Protein AF-A0A914NEE6-F1 (afdb_monomer_lite)

Radius of gyration: 22.14 Å; chains: 1; bounding box: 58×34×60 Å

pLDDT: mean 82.51, std 14.81, range [31.47, 95.81]

InterPro domains:
  IPR001128 Cytochrome P450 [PF00067] (4-168)
  IPR002401 Cytochrome P450, E-class, group I [PR00463] (100-117)
  IPR002401 Cytochrome P450, E-class, group I [PR00463] (120-146)
  IPR036396 Cytochrome P450 superfamily [G3DSA:1.10.630.10] (1-168)
  IPR036396 Cytochrome P450 superfamily [SSF48264] (2-168)
  IPR050182 Cytochrome P450 family 2 [PTHR24300] (3-168)

Sequence (187 aa):
MDEFNEIKSTFDKASRWQFSFCGRLLVAAPILRHLPFFYQSFVEFSELPLPIYKYLNKQIENRIEMRNLKNEKKEPKDLLDCYLDQMESDEANEEFNMDNFRALCYDLLLAGQETTGNTLSFLVLYLLLDQRVQSKLQAELDNLVEGCEELIGLSQRPQANYTNAVINRDPFILSLSFYPYPFAIKL

Foldseek 3Di:
DVLVVLVVVLLVVLVCLCPDPLNVCCVVPVVCCPPPVNVVSVVCNVCSCVSVLVVLVVVLVVVVVVCVVVVCPDDQPDPSSVLVVLCVDPNNDPCSDPVNVSVVVSVCCSVCCPPVVVLVVVLVVVCVVDVVLVVVLVVQLVVVVVVDPDDDDPVCVVVSVSNVCSSPPDPPPVPVVDDDDDDDDDD

Organism: Meloidogyne incognita (NCBI:txid6306)

Structure (mmCIF, N/CA/C/O backbone):
data_AF-A0A914NEE6-F1
#
_entry.id   AF-A0A914NEE6-F1
#
loop_
_atom_site.group_PDB
_atom_site.id
_atom_site.type_symbol
_atom_site.label_atom_id
_atom_site.label_alt_id
_atom_site.label_comp_id
_atom_site.label_asym_id
_atom_site.label_entity_id
_atom_site.label_seq_id
_atom_site.pdbx_PDB_ins_code
_atom_site.Cartn_x
_atom_site.Cartn_y
_atom_site.Cartn_z
_atom_site.occupancy
_atom_site.B_iso_or_equiv
_atom_site.auth_seq_id
_atom_site.auth_comp_id
_atom_site.auth_asym_id
_atom_site.auth_atom_id
_atom_site.pdbx_PDB_model_num
ATOM 1 N N . MET A 1 1 ? -0.341 18.678 -1.408 1.00 63.31 1 MET A N 1
ATOM 2 C CA . MET A 1 1 ? -1.694 18.165 -1.095 1.00 63.31 1 MET A CA 1
ATOM 3 C C . MET A 1 1 ? -2.420 17.749 -2.372 1.00 63.31 1 MET A C 1
ATOM 5 O O . MET A 1 1 ? -3.063 16.710 -2.364 1.00 63.31 1 MET A O 1
ATOM 9 N N . ASP A 1 2 ? -2.227 18.478 -3.475 1.00 84.50 2 ASP A N 1
ATOM 10 C CA . ASP A 1 2 ? -2.865 18.190 -4.771 1.00 84.50 2 ASP A CA 1
ATOM 11 C C . ASP A 1 2 ? -2.442 16.849 -5.399 1.00 84.50 2 ASP A C 1
ATOM 13 O O . ASP A 1 2 ? -3.309 16.053 -5.740 1.00 84.50 2 ASP A O 1
ATOM 17 N N . GLU A 1 3 ? -1.138 16.541 -5.446 1.00 83.12 3 GLU A N 1
ATOM 18 C CA . GLU A 1 3 ? -0.612 15.273 -6.005 1.00 83.12 3 GLU A CA 1
ATOM 19 C C . GLU A 1 3 ? -1.166 14.041 -5.261 1.00 83.12 3 GLU A C 1
ATOM 21 O O . GLU A 1 3 ? -1.596 13.070 -5.874 1.00 83.12 3 GLU A O 1
ATOM 26 N N . PHE A 1 4 ? -1.250 14.097 -3.927 1.00 82.06 4 PHE A N 1
ATOM 27 C CA . PHE A 1 4 ? -1.835 13.013 -3.129 1.00 82.06 4 PHE A CA 1
ATOM 28 C C . PHE A 1 4 ? -3.326 12.808 -3.430 1.00 82.06 4 PHE A C 1
ATOM 30 O O . PHE A 1 4 ? -3.782 11.676 -3.580 1.00 82.06 4 PHE A O 1
ATOM 37 N N . ASN A 1 5 ? -4.090 13.899 -3.531 1.00 85.75 5 ASN A N 1
ATOM 38 C CA . ASN A 1 5 ? -5.520 13.829 -3.829 1.00 85.75 5 ASN A CA 1
ATOM 39 C C . ASN A 1 5 ? -5.783 13.299 -5.246 1.00 85.75 5 ASN A C 1
ATOM 41 O O . ASN A 1 5 ? -6.744 12.558 -5.450 1.00 85.75 5 ASN A O 1
ATOM 45 N N . GLU A 1 6 ? -4.925 13.638 -6.208 1.00 88.31 6 GLU A N 1
ATOM 46 C CA . GLU A 1 6 ? -4.973 13.107 -7.572 1.00 88.31 6 GLU A CA 1
ATOM 47 C C . GLU A 1 6 ? -4.743 11.591 -7.591 1.00 88.31 6 GLU A C 1
ATOM 49 O O . GLU A 1 6 ? -5.548 10.844 -8.155 1.00 88.31 6 GLU A O 1
ATOM 54 N N . ILE A 1 7 ? -3.699 11.119 -6.908 1.00 87.50 7 ILE A N 1
ATOM 55 C CA . ILE A 1 7 ? -3.386 9.690 -6.811 1.00 87.50 7 ILE A CA 1
ATOM 56 C C . ILE A 1 7 ? -4.504 8.933 -6.098 1.00 87.50 7 ILE A C 1
ATOM 58 O O . ILE A 1 7 ? -4.978 7.917 -6.605 1.00 87.50 7 ILE A O 1
ATOM 62 N N . LYS A 1 8 ? -5.007 9.463 -4.980 1.00 85.12 8 LYS A N 1
ATOM 63 C CA . LYS A 1 8 ? -6.143 8.880 -4.259 1.00 85.12 8 LYS A CA 1
ATOM 64 C C . LYS A 1 8 ? -7.390 8.770 -5.142 1.00 85.12 8 LYS A C 1
ATOM 66 O O . LYS A 1 8 ? -7.994 7.707 -5.217 1.00 85.12 8 LYS A O 1
ATOM 71 N N . SER A 1 9 ? -7.749 9.842 -5.847 1.00 87.94 9 SER A N 1
ATOM 72 C CA . SER A 1 9 ? -8.884 9.852 -6.782 1.00 87.94 9 SER A CA 1
ATOM 73 C C . SER A 1 9 ? -8.714 8.822 -7.903 1.00 87.94 9 SER A C 1
ATOM 75 O O . SER A 1 9 ? -9.680 8.194 -8.336 1.00 87.94 9 SER A O 1
ATOM 77 N N . THR A 1 10 ? -7.477 8.613 -8.353 1.00 88.06 10 THR A N 1
ATOM 78 C CA . THR A 1 10 ? -7.144 7.607 -9.365 1.00 88.06 10 THR A CA 1
ATOM 79 C C . THR A 1 10 ? -7.353 6.187 -8.833 1.00 88.06 10 THR A C 1
ATOM 81 O O . THR A 1 10 ? -8.016 5.393 -9.500 1.00 88.06 10 THR A O 1
ATOM 84 N N . PHE A 1 11 ? -6.896 5.887 -7.611 1.00 84.81 11 PHE A N 1
ATOM 85 C CA . PHE A 1 11 ? -7.178 4.610 -6.940 1.00 84.81 11 PHE A CA 1
ATOM 86 C C . PHE A 1 11 ? -8.680 4.376 -6.745 1.00 84.81 11 PHE A C 1
ATOM 88 O O . PHE A 1 11 ? -9.189 3.317 -7.107 1.00 84.81 11 PHE A O 1
ATOM 95 N N . ASP A 1 12 ? -9.417 5.384 -6.272 1.00 84.75 12 ASP A N 1
ATOM 96 C CA . ASP A 1 12 ? -10.866 5.282 -6.066 1.00 84.75 12 ASP A CA 1
ATOM 97 C C . ASP A 1 12 ? -11.605 4.957 -7.376 1.00 84.75 12 ASP A C 1
ATOM 99 O O . ASP A 1 12 ? -12.543 4.154 -7.402 1.00 84.75 12 ASP A O 1
ATOM 103 N N . LYS A 1 13 ? -11.186 5.567 -8.489 1.00 87.44 13 LYS A N 1
ATOM 104 C CA . LYS A 1 13 ? -11.720 5.263 -9.822 1.00 87.44 13 LYS A CA 1
ATOM 105 C C . LYS A 1 13 ? -11.355 3.849 -10.275 1.00 87.44 13 LYS A C 1
ATOM 107 O O . LYS A 1 13 ? -12.219 3.180 -10.839 1.00 87.44 13 LYS A O 1
ATOM 112 N N . ALA A 1 14 ? -10.129 3.390 -10.018 1.00 84.69 14 ALA A N 1
ATOM 113 C CA . ALA A 1 14 ? -9.674 2.048 -10.395 1.00 84.69 14 ALA A CA 1
ATOM 114 C C . ALA A 1 14 ? -10.472 0.972 -9.665 1.00 84.69 14 ALA A C 1
ATOM 116 O O . ALA A 1 14 ? -11.036 0.082 -10.304 1.00 84.69 14 ALA A O 1
ATOM 117 N N . SER A 1 15 ? -10.644 1.149 -8.357 1.00 82.69 15 SER A N 1
ATOM 118 C CA . SER A 1 15 ? -11.481 0.294 -7.523 1.00 82.69 15 SER A CA 1
ATOM 119 C C . SER A 1 15 ? -12.927 0.256 -8.036 1.00 82.69 15 SER A C 1
ATOM 121 O O . SER A 1 15 ? -13.495 -0.805 -8.304 1.00 82.69 15 SER A O 1
ATOM 123 N N . ARG A 1 16 ? -13.531 1.425 -8.299 1.00 85.44 16 ARG A N 1
ATOM 124 C CA . ARG A 1 16 ? -14.898 1.510 -8.849 1.00 85.44 16 ARG A CA 1
ATOM 125 C C . ARG A 1 16 ? -15.034 0.819 -10.198 1.00 85.44 16 ARG A C 1
ATOM 127 O O . ARG A 1 16 ? -16.043 0.152 -10.426 1.00 85.44 16 ARG A O 1
ATOM 134 N N . TRP A 1 17 ? -14.058 0.981 -11.088 1.00 87.06 17 TRP A N 1
ATOM 135 C CA . TRP A 1 17 ? -14.066 0.317 -12.385 1.00 87.06 17 TRP A CA 1
ATOM 136 C C . TRP A 1 17 ? -13.998 -1.203 -12.215 1.00 87.06 17 TRP A C 1
ATOM 138 O O . TRP A 1 17 ? -14.837 -1.902 -12.786 1.00 87.06 17 TRP A O 1
ATOM 148 N N . GLN A 1 18 ? -13.098 -1.703 -11.362 1.00 81.50 18 GLN A N 1
ATOM 149 C CA . GLN A 1 18 ? -12.931 -3.131 -11.073 1.00 81.50 18 GLN A CA 1
ATOM 150 C C . GLN A 1 18 ? -14.228 -3.771 -10.564 1.00 81.50 18 GLN A C 1
ATOM 152 O O . GLN A 1 18 ? -14.604 -4.856 -11.008 1.00 81.50 18 GLN A O 1
ATOM 157 N N . PHE A 1 19 ? -14.959 -3.083 -9.684 1.00 83.88 19 PHE A N 1
ATOM 158 C CA . PHE A 1 19 ? -16.229 -3.580 -9.144 1.00 83.88 19 PHE A CA 1
ATOM 159 C C . PHE A 1 19 ? -17.457 -3.262 -10.016 1.00 83.88 19 PHE A C 1
ATOM 161 O O . PHE A 1 19 ? -18.557 -3.762 -9.750 1.00 83.88 19 PHE A O 1
ATOM 168 N N . SER A 1 20 ? -17.302 -2.472 -11.081 1.00 87.31 20 SER A N 1
ATOM 169 C CA . SER A 1 20 ? -18.395 -2.140 -11.997 1.00 87.31 20 SER A CA 1
ATOM 170 C C . SER A 1 20 ? -18.882 -3.358 -12.795 1.00 87.31 20 SER A C 1
ATOM 172 O O . SER A 1 20 ? -18.240 -4.408 -12.867 1.00 87.31 20 SER A O 1
ATOM 174 N N . PHE A 1 21 ? -20.061 -3.234 -13.408 1.00 88.19 21 PHE A N 1
ATOM 175 C CA . PHE A 1 21 ? -20.575 -4.257 -14.322 1.00 88.19 21 PHE A CA 1
ATOM 176 C C . PHE A 1 21 ? -19.654 -4.445 -15.539 1.00 88.19 21 PHE A C 1
ATOM 178 O O . PHE A 1 21 ? -19.276 -5.572 -15.854 1.00 88.19 21 PHE A O 1
ATOM 185 N N . CYS A 1 22 ? -19.242 -3.345 -16.178 1.00 87.81 22 CYS A N 1
ATOM 186 C CA . CYS A 1 22 ? -18.380 -3.384 -17.358 1.00 87.81 22 CYS A CA 1
ATOM 187 C C . CYS A 1 22 ? -16.982 -3.925 -17.041 1.00 87.81 22 CYS A C 1
ATOM 189 O O . CYS A 1 22 ? -16.496 -4.775 -17.780 1.00 87.81 22 CYS A O 1
ATOM 191 N N . GLY A 1 23 ? -16.361 -3.492 -15.939 1.00 87.25 23 GLY A N 1
ATOM 192 C CA . GLY A 1 23 ? -15.027 -3.954 -15.544 1.00 87.25 23 GLY A CA 1
ATOM 193 C C . GLY A 1 23 ? -14.986 -5.458 -15.291 1.00 87.25 23 GLY A C 1
ATOM 194 O O . GLY A 1 23 ? -14.162 -6.159 -15.874 1.00 87.25 23 GLY A O 1
ATOM 195 N N . ARG A 1 24 ? -15.950 -5.993 -14.528 1.00 87.81 24 ARG A N 1
ATOM 196 C CA . ARG A 1 24 ? -16.044 -7.444 -14.282 1.00 87.81 24 ARG A CA 1
ATOM 197 C C . ARG A 1 24 ? -16.224 -8.254 -15.564 1.00 87.81 24 ARG A C 1
ATOM 199 O O . ARG A 1 24 ? -15.600 -9.301 -15.711 1.00 87.81 24 ARG A O 1
ATOM 206 N N . LEU A 1 25 ? -17.046 -7.773 -16.496 1.00 91.00 25 LEU A N 1
ATOM 207 C CA . LEU A 1 25 ? -17.239 -8.444 -17.782 1.00 91.00 25 LEU A CA 1
ATOM 208 C C . LEU A 1 25 ? -16.000 -8.374 -18.675 1.00 91.00 25 LEU A C 1
ATOM 210 O O . LEU A 1 25 ? -15.661 -9.374 -19.298 1.00 91.00 25 LEU A O 1
ATOM 214 N N . LEU A 1 26 ? -15.315 -7.231 -18.726 1.00 89.81 26 LEU A N 1
ATOM 215 C CA . LEU A 1 26 ? -14.092 -7.066 -19.515 1.00 89.81 26 LEU A CA 1
ATOM 216 C C . LEU A 1 26 ? -12.944 -7.936 -18.984 1.00 89.81 26 LEU A C 1
ATOM 218 O O . LEU A 1 26 ? -12.186 -8.479 -19.784 1.00 89.81 26 LEU A O 1
ATOM 222 N N . VAL A 1 27 ? -12.849 -8.119 -17.663 1.00 87.19 27 VAL A N 1
ATOM 223 C CA . VAL A 1 27 ? -11.886 -9.042 -17.039 1.00 87.19 27 VAL A CA 1
ATOM 224 C C . VAL A 1 27 ? -12.243 -10.501 -17.337 1.00 87.19 27 VAL A C 1
ATOM 226 O O . VAL A 1 27 ? -11.371 -11.279 -17.716 1.00 87.19 27 VAL A O 1
ATOM 229 N N . ALA A 1 28 ? -13.518 -10.882 -17.213 1.00 92.06 28 ALA A N 1
ATOM 230 C CA . ALA A 1 28 ? -13.959 -12.258 -17.454 1.00 92.06 28 ALA A CA 1
ATOM 231 C C . ALA A 1 28 ? -13.923 -12.658 -18.941 1.00 92.06 28 ALA A C 1
ATOM 233 O O . ALA A 1 28 ? -13.651 -13.811 -19.270 1.00 92.06 28 ALA A O 1
ATOM 234 N N . ALA A 1 29 ? -14.208 -11.716 -19.842 1.00 92.94 29 ALA A N 1
ATOM 235 C CA . ALA A 1 29 ? -14.268 -11.932 -21.282 1.00 92.94 29 ALA A CA 1
ATOM 236 C C . ALA A 1 29 ? -13.568 -10.784 -22.040 1.00 92.94 29 ALA A C 1
ATOM 238 O O . ALA A 1 29 ? -14.235 -9.892 -22.576 1.00 92.94 29 ALA A O 1
ATOM 239 N N . PRO A 1 30 ? -12.228 -10.830 -22.180 1.00 89.50 30 PRO A N 1
ATOM 240 C CA . PRO A 1 30 ? -11.444 -9.758 -22.803 1.00 89.50 30 PRO A CA 1
ATOM 241 C C . PRO A 1 30 ? -11.848 -9.424 -24.243 1.00 89.50 30 PRO A C 1
ATOM 243 O O . PRO A 1 30 ? -11.638 -8.303 -24.700 1.00 89.50 30 PRO A O 1
ATOM 246 N N . ILE A 1 31 ? -12.464 -10.368 -24.966 1.00 92.94 31 ILE A N 1
ATOM 247 C CA . ILE A 1 31 ? -12.955 -10.154 -26.335 1.00 92.94 31 ILE A CA 1
ATOM 248 C C . ILE A 1 31 ? -14.023 -9.053 -26.423 1.00 92.94 31 ILE A C 1
ATOM 250 O O . ILE A 1 31 ? -14.151 -8.402 -27.461 1.00 92.94 31 ILE A O 1
ATOM 254 N N . LEU A 1 32 ? -14.740 -8.782 -25.325 1.00 92.06 32 LEU A N 1
ATOM 255 C CA . LEU A 1 32 ? -15.755 -7.731 -25.263 1.00 92.06 32 LEU A CA 1
ATOM 256 C C . LEU A 1 32 ? -15.174 -6.334 -25.515 1.00 92.06 32 LEU A C 1
ATOM 258 O O . LEU A 1 32 ? -15.914 -5.465 -25.967 1.00 92.06 32 LEU A O 1
ATOM 262 N N . ARG A 1 33 ? -13.858 -6.126 -25.339 1.00 91.12 33 ARG A N 1
ATOM 263 C CA . ARG A 1 33 ? -13.179 -4.844 -25.616 1.00 91.12 33 ARG A CA 1
ATOM 264 C C . ARG A 1 33 ? -13.333 -4.351 -27.058 1.00 91.12 33 ARG A C 1
ATOM 266 O O . ARG A 1 33 ? -13.163 -3.166 -27.313 1.00 91.12 33 ARG A O 1
ATOM 273 N N . HIS A 1 34 ? -13.636 -5.246 -28.001 1.00 91.19 34 HIS A N 1
ATOM 274 C CA . HIS A 1 34 ? -13.831 -4.902 -29.413 1.00 91.19 34 HIS A CA 1
ATOM 275 C C . HIS A 1 34 ? -15.259 -4.431 -29.733 1.00 91.19 34 HIS A C 1
ATOM 277 O O . HIS A 1 34 ? -15.510 -3.951 -30.837 1.00 91.19 34 HIS A O 1
ATOM 283 N N . LEU A 1 35 ? -16.203 -4.556 -28.794 1.00 93.06 35 LEU A N 1
ATOM 284 C CA . LEU A 1 35 ? -17.569 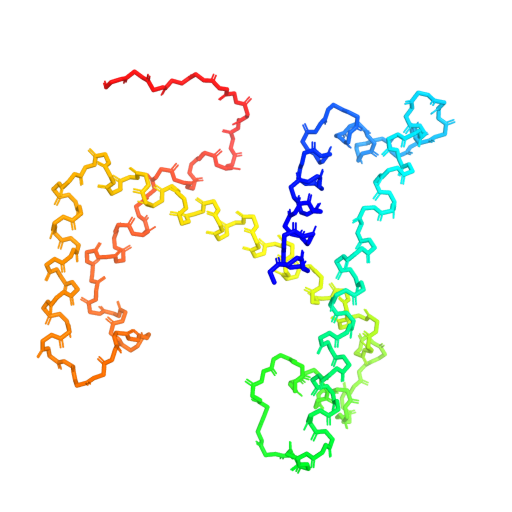-4.074 -28.974 1.00 93.06 35 LEU A CA 1
ATOM 285 C C . LEU A 1 35 ? -17.655 -2.574 -28.644 1.00 93.06 35 LEU A C 1
ATOM 287 O O . LEU A 1 35 ? -17.171 -2.167 -27.585 1.00 93.06 35 LEU A O 1
ATOM 291 N N . PRO A 1 36 ? -18.353 -1.759 -29.459 1.00 89.25 36 PRO A N 1
ATOM 292 C CA . PRO A 1 36 ? -18.454 -0.311 -29.247 1.00 89.25 36 PRO A CA 1
ATOM 293 C C . PRO A 1 36 ? -18.955 0.092 -27.854 1.00 89.25 36 PRO A C 1
ATOM 295 O O . PRO A 1 36 ? -18.516 1.099 -27.310 1.00 89.25 36 PRO A O 1
ATOM 298 N N . PHE A 1 37 ? -19.838 -0.716 -27.257 1.00 89.12 37 PHE A N 1
ATOM 299 C CA . PHE A 1 37 ? -20.382 -0.474 -25.918 1.00 89.12 37 PHE A CA 1
ATOM 300 C C . PHE A 1 37 ? -19.322 -0.566 -24.807 1.00 89.12 37 PHE A C 1
ATOM 302 O O . PHE A 1 37 ? -19.338 0.235 -23.878 1.00 89.12 37 PHE A O 1
ATOM 309 N N . PHE A 1 38 ? -18.393 -1.524 -24.897 1.00 90.25 38 PHE A N 1
ATOM 310 C CA . PHE A 1 38 ? -17.358 -1.743 -23.879 1.00 90.25 38 PHE A CA 1
ATOM 311 C C . PHE A 1 38 ? -16.041 -1.033 -24.200 1.00 90.25 38 PHE A C 1
ATOM 313 O O . PHE A 1 38 ? -15.215 -0.859 -23.306 1.00 90.25 38 PHE A O 1
ATOM 320 N N . TYR A 1 39 ? -15.843 -0.614 -25.454 1.00 88.50 39 TYR A N 1
ATOM 321 C CA . TYR A 1 39 ? -14.620 0.043 -25.906 1.00 88.50 39 TYR A CA 1
ATOM 322 C C . TYR A 1 39 ? -14.303 1.298 -25.085 1.00 88.50 39 TYR A C 1
ATOM 324 O O . TYR A 1 39 ? -13.179 1.451 -24.621 1.00 88.50 39 TYR A O 1
ATOM 332 N N . GLN A 1 40 ? -15.301 2.147 -24.823 1.00 87.69 40 GLN A N 1
ATOM 333 C CA . GLN A 1 40 ? -15.104 3.360 -24.026 1.00 87.69 40 GLN A CA 1
ATOM 334 C C . GLN A 1 40 ? -14.632 3.039 -22.598 1.00 87.69 40 GLN A C 1
ATOM 336 O O . GLN A 1 40 ? -13.643 3.598 -22.134 1.00 87.69 40 GLN A O 1
ATOM 341 N N . SER A 1 41 ? -15.278 2.078 -21.926 1.00 86.25 41 SER A N 1
ATOM 342 C CA . SER A 1 41 ? -14.862 1.635 -20.588 1.00 86.25 41 SER A CA 1
ATOM 343 C C . SER A 1 41 ? -13.481 0.976 -20.577 1.00 86.25 41 SER A C 1
ATOM 345 O O . SER A 1 41 ? -12.793 1.032 -19.560 1.00 86.25 41 SER A O 1
ATOM 347 N N . PHE A 1 42 ? -13.072 0.338 -21.676 1.00 87.88 42 PHE A N 1
ATOM 348 C CA . PHE A 1 42 ? -11.728 -0.212 -21.835 1.00 87.88 42 PHE A CA 1
ATOM 349 C C . PHE A 1 42 ? -10.673 0.889 -22.015 1.00 87.88 42 PHE A C 1
ATOM 351 O O . PHE A 1 42 ? -9.619 0.816 -21.389 1.00 87.88 42 PHE A O 1
ATOM 358 N N . VAL A 1 43 ? -10.954 1.918 -22.821 1.00 87.56 43 VAL A N 1
ATOM 359 C CA . VAL A 1 43 ? -10.051 3.068 -22.993 1.00 87.56 43 VAL A CA 1
ATOM 360 C C . VAL A 1 43 ? -9.844 3.781 -21.659 1.00 87.56 43 VAL A C 1
ATOM 362 O O . VAL A 1 43 ? -8.702 3.963 -21.241 1.00 87.56 43 VAL A O 1
ATOM 365 N N . GLU A 1 44 ? -10.930 4.073 -20.938 1.00 85.06 44 GLU A N 1
ATOM 366 C CA . GLU A 1 44 ? -10.864 4.671 -19.598 1.00 85.06 44 GLU A CA 1
ATOM 367 C C . GLU A 1 44 ? -10.003 3.841 -18.643 1.00 85.06 44 GLU A C 1
ATOM 369 O O . GLU A 1 44 ? -9.169 4.392 -17.931 1.00 85.06 44 GLU A O 1
ATOM 374 N N . PHE A 1 45 ? -10.154 2.515 -18.662 1.00 84.12 45 PHE A N 1
ATOM 375 C CA . PHE A 1 45 ? -9.318 1.613 -17.874 1.00 84.12 45 PHE A CA 1
ATOM 376 C C . PHE A 1 45 ? -7.846 1.657 -18.273 1.00 84.12 45 PHE A C 1
ATOM 378 O O . PHE A 1 45 ? -6.986 1.644 -17.401 1.00 84.12 45 PHE A O 1
ATOM 385 N N . SER A 1 46 ? -7.540 1.712 -19.570 1.00 85.06 46 SER A N 1
ATOM 386 C CA . SER A 1 46 ? -6.157 1.694 -20.052 1.00 85.06 46 SER A CA 1
ATOM 387 C C . SER A 1 46 ? -5.362 2.946 -19.666 1.00 85.06 46 SER A C 1
ATOM 389 O O . SER A 1 46 ? -4.151 2.868 -19.473 1.00 85.06 46 SER A O 1
ATOM 391 N N . GLU A 1 47 ? -6.034 4.087 -19.504 1.00 86.56 47 GLU A N 1
ATOM 392 C CA . GLU A 1 47 ? -5.402 5.358 -19.131 1.00 86.56 47 GLU A CA 1
A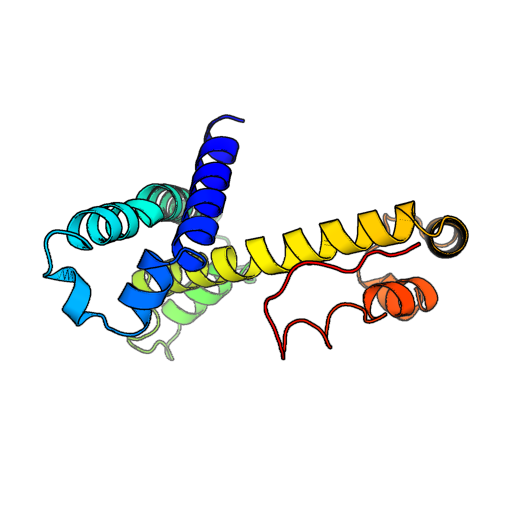TOM 393 C C . GLU A 1 47 ? -5.341 5.569 -17.613 1.00 86.56 47 GLU A C 1
ATOM 395 O O . GLU A 1 47 ? -4.523 6.343 -17.110 1.00 86.56 47 GLU A O 1
ATOM 400 N N . LEU A 1 48 ? -6.191 4.869 -16.865 1.00 85.62 48 LEU A N 1
ATOM 401 C CA . LEU A 1 48 ? -6.357 5.066 -15.432 1.00 85.62 48 LEU A CA 1
ATOM 402 C C . LEU A 1 48 ? -5.083 4.828 -14.600 1.00 85.62 48 LEU A C 1
ATOM 404 O O . LEU A 1 48 ? -4.858 5.592 -13.665 1.00 85.62 48 LEU A O 1
ATOM 408 N N . PRO A 1 49 ? -4.209 3.852 -14.911 1.00 84.25 49 PRO A N 1
ATOM 409 C CA . PRO A 1 49 ? -2.970 3.655 -14.164 1.00 84.25 49 PRO A CA 1
ATOM 410 C C . PRO A 1 49 ? -1.909 4.743 -14.395 1.00 84.25 49 PRO A C 1
ATOM 412 O O . PRO A 1 49 ? -0.968 4.838 -13.607 1.00 84.25 49 PRO A O 1
ATOM 415 N N . LEU A 1 50 ? -2.017 5.559 -15.454 1.00 88.19 50 LEU A N 1
ATOM 416 C CA . LEU A 1 50 ? -0.942 6.465 -15.890 1.00 88.19 50 LEU A CA 1
ATOM 417 C C . LEU A 1 50 ? -0.472 7.452 -14.805 1.00 88.19 50 LEU A C 1
ATOM 419 O O . LEU A 1 50 ? 0.744 7.583 -14.633 1.00 88.19 50 LEU A O 1
ATOM 423 N N . PRO A 1 51 ? -1.355 8.126 -14.037 1.00 90.12 51 PRO A N 1
ATOM 424 C CA . PRO A 1 51 ? -0.917 9.028 -12.971 1.00 90.12 51 PRO A CA 1
ATOM 425 C C . PRO A 1 51 ? -0.150 8.295 -11.864 1.00 90.12 51 PRO A C 1
ATOM 427 O O . PRO A 1 51 ? 0.851 8.811 -11.366 1.00 90.12 51 PRO A O 1
ATOM 430 N N . ILE A 1 52 ? -0.573 7.072 -11.524 1.00 89.50 52 ILE A N 1
ATOM 431 C CA . ILE A 1 52 ? 0.079 6.238 -10.506 1.00 89.50 52 ILE A CA 1
ATOM 432 C C . ILE A 1 52 ? 1.463 5.806 -10.991 1.00 89.50 52 ILE A C 1
ATOM 434 O O . ILE A 1 52 ? 2.436 5.981 -10.260 1.00 89.50 52 ILE A O 1
ATOM 438 N N . TYR A 1 53 ? 1.581 5.325 -12.233 1.00 90.44 53 TYR A N 1
ATOM 439 C CA . TYR A 1 53 ? 2.879 4.987 -12.824 1.00 90.44 53 TYR A CA 1
ATOM 440 C C . TYR A 1 53 ? 3.816 6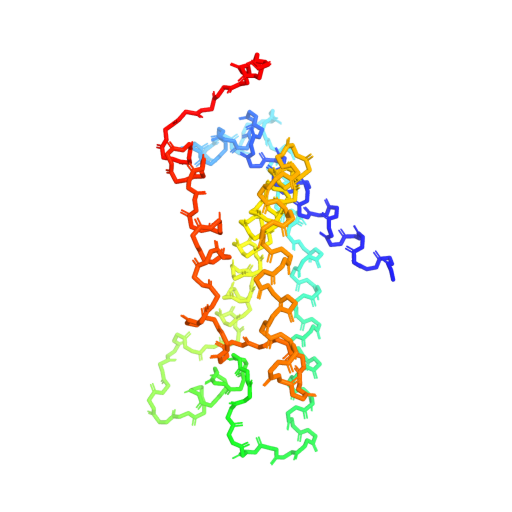.191 -12.872 1.00 90.44 53 TYR A C 1
ATOM 442 O O . TYR A 1 53 ? 4.978 6.080 -12.489 1.00 90.44 53 TYR A O 1
ATOM 450 N N . LYS A 1 54 ? 3.320 7.360 -13.292 1.00 92.19 54 LYS A N 1
ATOM 451 C CA . LYS A 1 54 ? 4.113 8.595 -13.331 1.00 92.19 54 LYS A CA 1
ATOM 452 C C . LYS A 1 54 ? 4.621 8.981 -11.942 1.00 92.19 54 LYS A C 1
ATOM 454 O O . LYS A 1 54 ? 5.789 9.336 -11.797 1.00 92.19 54 LYS A O 1
ATOM 459 N N . TYR A 1 55 ? 3.758 8.907 -10.933 1.00 92.00 55 TYR A N 1
ATOM 460 C CA . TYR A 1 55 ? 4.128 9.189 -9.552 1.00 92.00 55 TYR A CA 1
ATOM 461 C C . TYR A 1 55 ? 5.173 8.200 -9.034 1.00 92.00 55 TYR A C 1
ATOM 463 O O . TYR A 1 55 ? 6.210 8.629 -8.534 1.00 92.00 55 TYR A O 1
ATOM 471 N N . LEU A 1 56 ? 4.942 6.896 -9.199 1.00 93.06 56 LEU A N 1
ATOM 472 C CA . LEU A 1 56 ? 5.871 5.856 -8.757 1.00 93.06 56 LEU A CA 1
ATOM 473 C C . LEU A 1 56 ? 7.233 5.987 -9.433 1.00 93.06 56 LEU A C 1
ATOM 475 O O . LEU A 1 56 ? 8.245 5.990 -8.740 1.00 93.06 56 LEU A O 1
ATOM 479 N N . ASN A 1 57 ? 7.267 6.176 -10.752 1.00 93.94 57 ASN A N 1
ATOM 480 C CA . ASN A 1 57 ? 8.517 6.350 -11.490 1.00 93.94 57 ASN A CA 1
ATOM 481 C C . ASN A 1 57 ? 9.315 7.545 -10.968 1.00 93.94 57 ASN A C 1
ATOM 483 O O . ASN A 1 57 ? 10.500 7.402 -10.690 1.00 93.94 57 ASN A O 1
ATOM 487 N N . LYS A 1 58 ? 8.651 8.679 -10.721 1.00 94.38 58 LYS A N 1
ATOM 488 C CA . LYS A 1 58 ? 9.280 9.857 -10.112 1.00 94.38 58 LYS A CA 1
ATOM 489 C C . LYS A 1 58 ? 9.854 9.553 -8.721 1.00 94.38 58 LYS A C 1
ATOM 491 O O . LYS A 1 58 ? 10.951 10.003 -8.410 1.00 94.38 58 LYS A O 1
ATOM 496 N N . GLN A 1 59 ? 9.144 8.801 -7.873 1.00 93.44 59 GLN A N 1
ATOM 497 C CA . GLN A 1 59 ? 9.662 8.417 -6.548 1.00 93.44 59 GLN A CA 1
ATOM 498 C C . GLN A 1 59 ? 10.870 7.478 -6.653 1.00 93.44 59 GLN A C 1
ATOM 500 O O . GLN A 1 59 ? 11.852 7.665 -5.935 1.00 93.44 59 GLN A O 1
ATOM 505 N N . ILE A 1 60 ? 10.810 6.499 -7.558 1.00 94.62 60 ILE A N 1
ATOM 506 C CA . ILE A 1 60 ? 11.894 5.545 -7.811 1.00 94.62 60 ILE A CA 1
ATOM 507 C C . ILE A 1 60 ? 13.139 6.287 -8.305 1.00 94.62 60 ILE A C 1
ATOM 509 O O . ILE A 1 60 ? 14.211 6.113 -7.735 1.00 94.62 60 ILE A O 1
ATOM 513 N N . GLU A 1 61 ? 12.999 7.160 -9.303 1.00 94.44 61 GLU A N 1
ATOM 514 C CA . GLU A 1 61 ? 14.098 7.964 -9.853 1.00 94.44 61 GLU A CA 1
ATOM 515 C C . GLU A 1 61 ? 14.747 8.844 -8.780 1.00 94.44 61 GLU A C 1
ATOM 517 O O . GLU A 1 61 ? 15.955 8.747 -8.560 1.00 94.44 61 GLU A O 1
ATOM 522 N N . ASN A 1 62 ? 13.948 9.602 -8.020 1.00 93.06 62 ASN A N 1
ATOM 523 C CA . ASN A 1 62 ? 14.451 10.413 -6.907 1.00 93.06 62 ASN A CA 1
ATOM 524 C C . ASN A 1 62 ? 15.225 9.565 -5.883 1.00 93.06 62 ASN A C 1
ATOM 526 O O . ASN A 1 62 ? 16.240 9.996 -5.332 1.00 93.06 62 ASN A O 1
ATOM 530 N N . ARG A 1 63 ? 14.750 8.348 -5.594 1.00 91.44 63 ARG A N 1
ATOM 531 C CA . ARG A 1 63 ? 15.386 7.458 -4.618 1.00 91.44 63 ARG A CA 1
ATOM 532 C C . ARG A 1 63 ? 16.687 6.842 -5.141 1.00 91.44 63 ARG A C 1
ATOM 534 O O . ARG A 1 63 ? 17.621 6.685 -4.347 1.00 91.44 63 ARG A O 1
ATOM 541 N N . ILE A 1 64 ? 16.775 6.554 -6.440 1.00 90.81 64 ILE A N 1
ATOM 542 C CA . ILE A 1 64 ? 18.016 6.145 -7.118 1.00 90.81 64 ILE A CA 1
ATOM 543 C C . ILE A 1 64 ? 19.038 7.286 -7.071 1.00 90.81 64 ILE A C 1
ATOM 545 O O . ILE A 1 64 ? 20.188 7.067 -6.691 1.00 90.81 64 ILE A O 1
ATOM 549 N N . GLU A 1 65 ? 18.628 8.517 -7.384 1.00 90.94 65 GLU A N 1
ATOM 550 C CA . GLU A 1 65 ? 19.506 9.689 -7.302 1.00 90.94 65 GLU A CA 1
ATOM 551 C C . GLU A 1 65 ? 20.057 9.881 -5.884 1.00 90.94 65 GLU A C 1
ATOM 553 O O . GLU A 1 65 ? 21.263 10.053 -5.702 1.00 90.94 65 GLU A O 1
ATOM 558 N N . MET A 1 66 ? 19.205 9.765 -4.860 1.00 87.88 66 MET A N 1
ATOM 559 C CA . MET A 1 66 ? 19.636 9.850 -3.461 1.00 87.88 66 MET A CA 1
ATOM 560 C C . MET A 1 66 ? 20.652 8.767 -3.076 1.00 87.88 66 MET A C 1
ATOM 562 O O . MET A 1 66 ? 21.598 9.069 -2.345 1.00 87.88 66 MET A O 1
ATOM 566 N N . ARG A 1 67 ? 20.489 7.530 -3.563 1.00 84.88 67 ARG A N 1
ATOM 567 C CA . ARG A 1 67 ? 21.461 6.440 -3.355 1.00 84.88 67 ARG A CA 1
ATOM 568 C C . ARG A 1 67 ? 22.813 6.795 -3.973 1.00 84.88 67 ARG A C 1
ATOM 570 O O . ARG A 1 67 ? 23.840 6.711 -3.299 1.00 84.88 67 ARG A O 1
ATOM 577 N N . ASN A 1 68 ? 22.796 7.257 -5.223 1.00 84.94 68 ASN A N 1
ATOM 578 C CA . ASN A 1 68 ? 23.999 7.607 -5.977 1.00 84.94 68 ASN A CA 1
ATOM 579 C C . ASN A 1 68 ? 24.757 8.785 -5.347 1.00 84.94 68 ASN A C 1
ATOM 581 O O . ASN A 1 68 ? 25.982 8.754 -5.264 1.00 84.94 68 ASN A O 1
ATOM 585 N N . LEU A 1 69 ? 24.046 9.802 -4.849 1.00 85.12 69 LEU A N 1
ATOM 586 C CA . LEU A 1 69 ? 24.657 10.964 -4.194 1.00 85.12 69 LEU A CA 1
ATOM 587 C C . LEU A 1 69 ? 25.361 10.612 -2.881 1.00 85.12 69 LEU A C 1
ATOM 589 O O . LEU A 1 69 ? 26.369 11.228 -2.536 1.00 85.12 69 LEU A O 1
ATOM 593 N N . LYS A 1 70 ? 24.829 9.647 -2.128 1.00 74.56 70 LYS A N 1
ATOM 594 C CA . LYS A 1 70 ? 25.356 9.307 -0.803 1.00 74.56 70 LYS A CA 1
ATOM 595 C C . LYS A 1 70 ? 26.505 8.296 -0.835 1.00 74.56 70 LYS A C 1
ATOM 597 O O . LYS A 1 70 ? 27.120 8.085 0.208 1.00 74.56 70 LYS A O 1
ATOM 602 N N . ASN A 1 71 ? 26.818 7.685 -1.988 1.00 65.56 71 ASN A N 1
ATOM 603 C CA . ASN A 1 71 ? 27.784 6.575 -2.090 1.00 65.56 71 ASN A CA 1
ATOM 604 C C . ASN A 1 71 ? 27.530 5.480 -1.024 1.00 65.56 71 ASN A C 1
ATOM 606 O O . ASN A 1 71 ? 28.450 4.837 -0.513 1.00 65.56 71 ASN A O 1
ATOM 610 N N . GLU A 1 72 ? 26.264 5.287 -0.646 1.00 59.72 72 GLU A N 1
ATOM 611 C CA . GLU A 1 72 ? 25.850 4.379 0.421 1.00 59.72 72 GLU A CA 1
ATOM 612 C C . GLU A 1 72 ? 25.798 2.938 -0.109 1.00 59.72 72 GLU A C 1
ATOM 614 O O . GLU A 1 72 ? 24.732 2.374 -0.295 1.00 59.72 72 GLU A O 1
ATOM 619 N N . LYS A 1 73 ? 26.961 2.300 -0.305 1.00 59.12 73 LYS A N 1
ATOM 620 C CA . LYS A 1 73 ? 27.062 0.823 -0.371 1.00 59.12 73 LYS A CA 1
ATOM 621 C C . LYS A 1 73 ? 27.072 0.184 1.028 1.00 59.12 73 LYS A C 1
ATOM 623 O O . LYS A 1 73 ? 27.709 -0.841 1.250 1.00 59.12 73 LYS A O 1
ATOM 628 N N . LYS A 1 74 ? 26.458 0.837 2.018 1.00 61.91 74 LYS A N 1
ATOM 629 C CA . LYS A 1 74 ? 26.478 0.408 3.421 1.00 61.91 74 LYS A CA 1
ATOM 630 C C . LYS A 1 74 ? 25.063 0.056 3.855 1.00 61.91 74 LYS A C 1
ATOM 632 O O . LYS A 1 74 ? 24.356 0.912 4.371 1.00 61.91 74 LYS A O 1
ATOM 637 N N . GLU A 1 75 ? 24.748 -1.214 3.617 1.00 72.06 75 GLU A N 1
ATOM 638 C CA . GLU A 1 75 ? 23.524 -1.940 3.971 1.00 72.06 75 GLU A CA 1
ATOM 639 C C . GLU A 1 75 ? 22.244 -1.448 3.272 1.00 72.06 75 GLU A C 1
ATOM 641 O O . GLU A 1 75 ? 21.948 -0.251 3.290 1.00 72.06 75 GLU A O 1
ATOM 646 N N . PRO A 1 76 ? 21.458 -2.357 2.663 1.00 74.00 76 PRO A N 1
ATOM 647 C CA . PRO A 1 76 ? 20.224 -1.971 2.003 1.00 74.00 76 PRO A CA 1
ATOM 648 C C . PRO A 1 76 ? 19.191 -1.513 3.038 1.00 74.00 76 PRO A C 1
ATOM 650 O O . PRO A 1 76 ? 18.866 -2.240 3.978 1.00 74.00 76 PRO A O 1
ATOM 653 N N . LYS A 1 77 ? 18.675 -0.289 2.881 1.00 80.25 77 LYS A N 1
ATOM 654 C CA . LYS A 1 77 ? 17.751 0.329 3.853 1.00 80.25 77 LYS A CA 1
ATOM 655 C C . LYS A 1 77 ? 16.286 0.144 3.487 1.00 80.25 77 LYS A C 1
ATOM 657 O O . LYS A 1 77 ? 15.411 0.312 4.333 1.00 80.25 77 LYS A O 1
ATOM 662 N N . ASP A 1 78 ? 16.016 -0.166 2.227 1.00 88.38 78 ASP A N 1
ATOM 663 C CA . ASP A 1 78 ? 14.675 -0.378 1.709 1.00 88.38 78 ASP A CA 1
ATOM 664 C C . ASP A 1 78 ? 14.667 -1.356 0.529 1.00 88.38 78 ASP A C 1
ATOM 666 O O . ASP A 1 78 ? 15.696 -1.880 0.101 1.00 88.38 78 ASP A O 1
ATOM 670 N N . LEU A 1 79 ? 13.460 -1.613 0.019 1.00 91.81 79 LEU A N 1
ATOM 671 C CA . LEU A 1 79 ? 13.224 -2.539 -1.081 1.00 91.81 79 LEU A CA 1
ATOM 672 C C . LEU A 1 79 ? 13.997 -2.161 -2.353 1.00 91.81 79 LEU A C 1
ATOM 674 O O . LEU A 1 79 ? 14.445 -3.065 -3.054 1.00 91.81 79 LEU A O 1
ATOM 678 N N . LEU A 1 80 ? 14.160 -0.864 -2.654 1.00 91.75 80 LEU A N 1
ATOM 679 C CA . LEU A 1 80 ? 14.940 -0.446 -3.820 1.00 91.75 80 LEU A CA 1
ATOM 680 C C . LEU A 1 80 ? 16.400 -0.827 -3.621 1.00 91.75 80 LEU A C 1
ATOM 682 O O . LEU A 1 80 ? 17.001 -1.367 -4.544 1.00 91.75 80 LEU A O 1
ATOM 686 N N . ASP A 1 81 ? 16.966 -0.562 -2.443 1.00 89.62 81 ASP A N 1
ATOM 687 C CA . ASP A 1 81 ? 18.370 -0.878 -2.219 1.00 89.62 81 ASP A CA 1
ATOM 688 C C . ASP A 1 81 ? 18.637 -2.380 -2.352 1.00 89.62 81 ASP A C 1
ATOM 690 O O . ASP A 1 81 ? 19.558 -2.759 -3.070 1.00 89.62 81 ASP A O 1
ATOM 694 N N . CYS A 1 82 ? 17.788 -3.223 -1.749 1.00 89.94 82 CYS A N 1
ATOM 695 C CA . CYS A 1 82 ? 17.868 -4.678 -1.907 1.00 89.94 82 CYS A CA 1
ATOM 696 C C . CYS A 1 82 ? 17.776 -5.100 -3.380 1.00 89.94 82 CYS A C 1
ATOM 698 O O . CYS A 1 82 ? 18.512 -5.978 -3.821 1.00 89.94 82 CYS A O 1
ATOM 700 N N . TYR A 1 83 ? 16.860 -4.493 -4.140 1.00 91.81 83 TYR A N 1
ATOM 701 C CA . TYR A 1 83 ? 16.649 -4.852 -5.540 1.00 91.81 83 TYR A CA 1
ATOM 702 C C . TYR A 1 83 ? 17.833 -4.440 -6.419 1.00 91.81 83 TYR A C 1
ATOM 704 O O . TYR A 1 83 ? 18.284 -5.225 -7.248 1.00 91.81 83 TYR A O 1
ATOM 712 N N . LEU A 1 84 ? 18.370 -3.235 -6.216 1.00 89.94 84 LEU A N 1
ATOM 713 C CA . LEU A 1 84 ? 19.551 -2.751 -6.931 1.00 89.94 84 LEU A CA 1
ATOM 714 C C . LEU A 1 84 ? 20.803 -3.558 -6.571 1.00 89.94 84 LEU A C 1
ATOM 716 O O . LEU A 1 84 ? 21.584 -3.879 -7.458 1.00 89.94 84 LEU A O 1
ATOM 720 N N . ASP A 1 85 ? 20.977 -3.933 -5.302 1.00 88.44 85 ASP A N 1
ATOM 721 C CA . ASP A 1 85 ? 22.086 -4.792 -4.874 1.00 88.44 85 ASP A CA 1
ATOM 722 C C . ASP A 1 85 ? 22.002 -6.171 -5.543 1.00 88.44 85 ASP A C 1
ATOM 724 O O . ASP A 1 85 ? 23.012 -6.686 -6.020 1.00 88.44 85 ASP A O 1
ATOM 728 N N . GLN A 1 86 ? 20.796 -6.738 -5.658 1.00 89.38 86 GLN A N 1
ATOM 729 C CA . GLN A 1 86 ? 20.577 -7.989 -6.385 1.00 89.38 86 GLN A CA 1
ATOM 730 C C . GLN A 1 86 ? 20.873 -7.841 -7.885 1.00 89.38 86 GLN A C 1
ATOM 732 O O . GLN A 1 86 ? 21.478 -8.737 -8.470 1.00 89.38 86 GLN A O 1
ATOM 737 N N . MET A 1 87 ? 20.494 -6.717 -8.503 1.00 89.75 87 MET A N 1
ATOM 738 C CA . MET A 1 87 ? 20.819 -6.412 -9.904 1.00 89.75 87 MET A CA 1
ATOM 739 C C . MET A 1 87 ? 22.327 -6.243 -10.148 1.00 89.75 87 MET A C 1
ATOM 741 O O . MET A 1 87 ? 22.800 -6.543 -11.240 1.00 89.75 87 MET A O 1
ATOM 745 N N . GLU A 1 88 ? 23.075 -5.745 -9.161 1.00 86.94 88 GLU A N 1
ATOM 746 C CA . GLU A 1 88 ? 24.537 -5.594 -9.213 1.00 86.94 88 GLU A CA 1
ATOM 747 C C . GLU A 1 88 ? 25.290 -6.896 -8.866 1.00 86.94 88 GLU A C 1
ATOM 749 O O . GLU A 1 88 ? 26.514 -6.939 -9.002 1.00 86.94 88 GLU A O 1
ATOM 754 N N . SER A 1 89 ? 24.596 -7.937 -8.395 1.00 87.00 89 SER A N 1
ATOM 755 C CA . SER A 1 89 ? 25.210 -9.192 -7.946 1.00 87.00 89 SER A CA 1
ATOM 756 C C . SER A 1 89 ? 25.568 -10.136 -9.100 1.00 87.00 89 SER A C 1
ATOM 758 O O . SER A 1 89 ? 24.935 -10.130 -10.154 1.00 87.00 89 SER A O 1
ATOM 760 N N . ASP A 1 90 ? 26.538 -11.025 -8.867 1.00 76.94 90 ASP A N 1
ATOM 761 C CA . ASP A 1 90 ? 26.939 -12.059 -9.836 1.00 76.94 90 ASP A CA 1
ATOM 762 C C . ASP A 1 90 ? 25.841 -13.123 -10.083 1.00 76.94 90 ASP A C 1
ATOM 764 O O . ASP A 1 90 ? 25.944 -13.923 -11.013 1.00 76.94 90 ASP A O 1
ATOM 768 N N . GLU A 1 91 ? 24.783 -13.134 -9.263 1.00 79.25 91 GLU A N 1
ATOM 769 C CA . GLU A 1 91 ? 23.614 -14.020 -9.371 1.00 79.25 91 GLU A CA 1
ATOM 770 C C . GLU A 1 91 ? 22.417 -13.344 -10.067 1.00 79.25 91 GLU A C 1
ATOM 772 O O . GLU A 1 91 ? 21.309 -13.891 -10.083 1.00 79.25 91 GLU A O 1
ATOM 777 N N . ALA A 1 92 ? 22.602 -12.145 -10.630 1.00 76.56 92 ALA A N 1
ATOM 778 C CA . ALA A 1 92 ? 21.540 -11.422 -11.315 1.00 76.56 92 ALA A CA 1
ATOM 779 C C . ALA A 1 92 ? 21.013 -12.219 -12.525 1.00 76.56 92 ALA A C 1
ATOM 781 O O . ALA A 1 92 ? 21.724 -12.479 -13.495 1.00 76.56 92 ALA A O 1
ATOM 782 N N . ASN A 1 93 ? 19.731 -12.586 -12.472 1.00 81.12 93 ASN A N 1
ATOM 783 C CA . ASN A 1 93 ? 18.984 -13.100 -13.620 1.00 81.12 93 ASN A CA 1
ATOM 784 C C . ASN A 1 93 ? 18.411 -11.926 -14.440 1.00 81.12 93 ASN A C 1
ATOM 786 O O . ASN A 1 93 ? 18.154 -10.857 -13.889 1.00 81.12 93 ASN A O 1
ATOM 790 N N . GLU A 1 94 ? 18.116 -12.138 -15.726 1.00 83.75 94 GLU A N 1
ATOM 791 C CA . GLU A 1 94 ? 17.457 -11.170 -16.624 1.00 83.75 94 GLU A CA 1
ATOM 792 C C . GLU A 1 94 ? 16.108 -10.654 -16.073 1.00 83.75 94 GLU A C 1
ATOM 794 O O . GLU A 1 94 ? 15.642 -9.566 -16.425 1.00 83.75 94 GLU A O 1
ATOM 799 N N . GLU A 1 95 ? 15.490 -11.410 -15.162 1.00 86.06 95 GLU A N 1
ATOM 800 C CA . GLU A 1 95 ? 14.275 -11.031 -14.434 1.00 86.06 95 GLU A CA 1
ATOM 801 C C . GLU A 1 95 ? 14.479 -9.857 -13.457 1.00 86.06 95 GLU A C 1
ATOM 803 O O . GLU A 1 95 ? 13.516 -9.154 -13.141 1.00 86.06 95 GLU A O 1
ATOM 808 N N . PHE A 1 96 ? 15.706 -9.603 -12.994 1.00 87.56 96 PHE A N 1
ATOM 809 C CA . PHE A 1 96 ? 16.034 -8.460 -12.142 1.00 87.56 96 PHE A CA 1
ATOM 810 C C . PHE A 1 96 ? 16.375 -7.249 -13.008 1.00 87.56 96 PHE A C 1
ATOM 812 O O . PHE A 1 96 ? 17.524 -6.998 -13.365 1.00 87.56 96 PHE A O 1
ATOM 819 N N . ASN A 1 97 ? 15.345 -6.489 -13.367 1.00 91.75 97 ASN A N 1
ATOM 820 C CA . ASN A 1 97 ? 15.474 -5.279 -14.166 1.00 91.75 97 ASN A CA 1
ATOM 821 C C . ASN A 1 97 ? 14.534 -4.180 -13.656 1.00 91.75 97 ASN A C 1
ATOM 823 O O . ASN A 1 97 ? 13.577 -4.423 -12.920 1.00 91.75 97 ASN A O 1
ATOM 827 N N . MET A 1 98 ? 14.804 -2.941 -14.066 1.00 93.12 98 MET A N 1
ATOM 828 C CA . MET A 1 98 ? 14.055 -1.787 -13.564 1.00 93.12 98 MET A CA 1
ATOM 829 C C . MET A 1 98 ? 12.575 -1.788 -13.958 1.00 93.12 98 MET A C 1
ATOM 831 O O . MET A 1 98 ? 11.770 -1.201 -13.239 1.00 93.12 98 MET A O 1
ATOM 835 N N . ASP A 1 99 ? 12.191 -2.429 -15.061 1.00 92.75 99 ASP A N 1
ATOM 836 C CA . ASP A 1 99 ? 10.786 -2.489 -15.472 1.00 92.75 99 ASP A CA 1
ATOM 837 C C . ASP A 1 99 ? 9.990 -3.436 -14.571 1.00 92.75 99 ASP A C 1
ATOM 839 O O . ASP A 1 99 ? 8.911 -3.077 -14.095 1.00 92.75 99 ASP A O 1
ATOM 843 N N . ASN A 1 100 ? 10.576 -4.581 -14.220 1.00 93.75 100 ASN A N 1
ATOM 844 C CA . ASN A 1 100 ? 10.012 -5.500 -13.236 1.00 93.75 100 ASN A CA 1
ATOM 845 C C . ASN A 1 100 ? 9.968 -4.878 -11.834 1.00 93.75 100 ASN A C 1
ATOM 847 O O . ASN A 1 100 ? 8.982 -5.057 -11.122 1.00 93.75 100 ASN A O 1
ATOM 851 N N . PHE A 1 101 ? 10.972 -4.084 -11.449 1.00 94.69 101 PHE A N 1
ATOM 852 C CA . PHE A 1 101 ? 10.928 -3.336 -10.191 1.00 94.69 101 PHE A CA 1
ATOM 853 C C . PHE A 1 101 ? 9.771 -2.332 -10.144 1.00 94.69 101 PHE A C 1
ATOM 855 O O . PHE A 1 101 ? 9.042 -2.255 -9.156 1.00 94.69 101 PHE A O 1
ATOM 862 N N . ARG A 1 102 ? 9.567 -1.570 -11.226 1.00 94.19 102 ARG A N 1
ATOM 863 C CA . ARG A 1 102 ? 8.451 -0.617 -11.333 1.00 94.19 102 ARG A CA 1
ATOM 864 C C . ARG A 1 102 ? 7.102 -1.328 -11.246 1.00 94.19 102 ARG A C 1
ATOM 866 O O . ARG A 1 102 ? 6.215 -0.838 -10.547 1.00 94.19 102 ARG A O 1
ATOM 873 N N . ALA A 1 103 ? 6.957 -2.474 -11.914 1.00 92.12 103 ALA A N 1
ATOM 874 C CA . ALA A 1 103 ? 5.762 -3.311 -11.822 1.00 92.12 103 ALA A CA 1
ATOM 875 C C . ALA A 1 103 ? 5.537 -3.820 -10.388 1.00 92.12 103 ALA A C 1
ATOM 877 O O . ALA A 1 103 ? 4.446 -3.657 -9.850 1.00 92.12 103 ALA A O 1
ATOM 878 N N . LEU A 1 104 ? 6.587 -4.311 -9.721 1.00 94.12 104 LEU A N 1
ATOM 879 C CA . LEU A 1 104 ? 6.535 -4.742 -8.322 1.00 94.12 104 LEU A CA 1
ATOM 880 C C . LEU A 1 104 ? 6.089 -3.610 -7.383 1.00 94.12 104 LEU A C 1
ATOM 882 O O . LEU A 1 104 ? 5.231 -3.818 -6.527 1.00 94.12 104 LEU A O 1
ATOM 886 N N . CYS A 1 105 ? 6.643 -2.404 -7.532 1.00 94.31 105 CYS A N 1
ATOM 887 C CA . CYS A 1 105 ? 6.229 -1.246 -6.738 1.00 94.31 105 CYS A CA 1
ATOM 888 C C . CYS A 1 105 ? 4.758 -0.885 -6.965 1.00 94.31 105 CYS A C 1
ATOM 890 O O . CYS A 1 105 ? 4.064 -0.524 -6.012 1.00 94.31 105 CYS A O 1
ATOM 892 N N . TYR A 1 106 ? 4.286 -0.976 -8.209 1.00 91.19 106 TYR A N 1
ATOM 893 C CA . TYR A 1 106 ? 2.885 -0.748 -8.544 1.00 91.19 106 TYR A CA 1
ATOM 894 C C . TYR A 1 106 ? 1.971 -1.780 -7.875 1.00 91.19 106 TYR A C 1
ATOM 896 O O . TYR A 1 106 ? 1.022 -1.390 -7.193 1.00 91.19 106 TYR A O 1
ATOM 904 N N . ASP A 1 107 ? 2.300 -3.067 -7.988 1.00 90.25 107 ASP A N 1
ATOM 905 C CA . ASP A 1 107 ? 1.525 -4.160 -7.398 1.00 90.25 107 ASP A CA 1
ATOM 906 C C . ASP A 1 107 ? 1.466 -4.054 -5.869 1.00 90.25 107 ASP A C 1
ATOM 908 O O . ASP A 1 107 ? 0.389 -4.155 -5.277 1.00 90.25 107 ASP A O 1
ATOM 912 N N . LEU A 1 108 ? 2.604 -3.782 -5.220 1.00 92.00 108 LEU A N 1
ATOM 913 C CA . LEU A 1 108 ? 2.675 -3.591 -3.769 1.00 92.00 108 LEU A CA 1
ATOM 914 C C . LEU A 1 108 ? 1.828 -2.404 -3.304 1.00 92.00 108 LEU A C 1
ATOM 916 O O . LEU A 1 108 ? 1.129 -2.506 -2.293 1.00 92.00 108 LEU A O 1
ATOM 920 N N . LEU A 1 109 ? 1.872 -1.284 -4.031 1.00 88.94 109 LEU A N 1
ATOM 921 C CA . LEU A 1 109 ? 1.089 -0.103 -3.683 1.00 88.94 109 LEU A CA 1
ATOM 922 C C . LEU A 1 109 ? -0.412 -0.364 -3.846 1.00 88.94 109 LEU A C 1
ATOM 924 O O . LEU A 1 109 ? -1.185 -0.039 -2.943 1.00 88.94 109 LEU A O 1
ATOM 928 N N . LEU A 1 110 ? -0.817 -0.968 -4.966 1.00 84.12 110 LEU A N 1
ATOM 929 C CA . LEU A 1 110 ? -2.212 -1.292 -5.253 1.00 84.12 110 LEU A CA 1
ATOM 930 C C . LEU A 1 110 ? -2.779 -2.264 -4.209 1.00 84.12 110 LEU A C 1
ATOM 932 O O . LEU A 1 110 ? -3.822 -1.995 -3.614 1.00 84.12 110 LEU A O 1
ATOM 936 N N . ALA A 1 111 ? -2.062 -3.356 -3.931 1.00 86.81 111 ALA A N 1
ATOM 937 C CA . ALA A 1 111 ? -2.476 -4.349 -2.946 1.00 86.81 111 ALA A CA 1
ATOM 938 C C . ALA A 1 111 ? -2.536 -3.765 -1.524 1.00 86.81 111 ALA A C 1
ATOM 940 O O . ALA A 1 111 ? -3.474 -4.045 -0.772 1.00 86.81 111 ALA A O 1
ATOM 941 N N . GLY A 1 112 ? -1.553 -2.943 -1.145 1.00 85.56 112 GLY A N 1
ATOM 942 C CA . GLY A 1 112 ? -1.458 -2.366 0.194 1.00 85.56 112 GLY A CA 1
ATOM 943 C C . GLY A 1 112 ? -2.516 -1.301 0.480 1.00 85.56 112 GLY A C 1
ATOM 944 O O . GLY A 1 112 ? -3.039 -1.245 1.597 1.00 85.56 112 GLY A O 1
ATOM 945 N N . GLN A 1 113 ? -2.852 -0.474 -0.514 1.00 84.50 113 GLN A N 1
ATOM 946 C CA . GLN A 1 113 ? -3.758 0.662 -0.348 1.00 84.50 113 GLN A CA 1
ATOM 947 C C . GLN A 1 113 ? -5.185 0.229 0.009 1.00 84.50 113 GLN A C 1
ATOM 949 O O . GLN A 1 113 ? -5.744 0.743 0.983 1.00 84.50 113 GLN A O 1
ATOM 954 N N . GLU A 1 114 ? -5.775 -0.707 -0.739 1.00 79.44 114 GLU A N 1
ATOM 955 C CA . GLU A 1 114 ? -7.157 -1.138 -0.493 1.00 79.44 114 GLU A CA 1
ATOM 956 C C . GLU A 1 114 ? -7.273 -1.962 0.792 1.00 79.44 114 GLU A C 1
ATOM 958 O O . GLU A 1 114 ? -8.138 -1.703 1.632 1.00 79.44 114 GLU A O 1
ATOM 963 N N . THR A 1 115 ? -6.385 -2.939 0.979 1.00 84.56 115 THR A N 1
ATOM 964 C CA . THR A 1 115 ? -6.470 -3.890 2.096 1.00 84.56 115 THR A CA 1
ATOM 965 C C . THR A 1 115 ? -6.225 -3.210 3.440 1.00 84.56 115 THR A C 1
ATOM 967 O O . THR A 1 115 ? -7.045 -3.326 4.356 1.00 84.56 115 THR A O 1
ATOM 970 N N . THR A 1 116 ? -5.141 -2.441 3.558 1.00 87.56 116 THR A N 1
ATOM 971 C CA . THR A 1 116 ? -4.771 -1.771 4.811 1.00 87.56 116 THR A CA 1
ATOM 972 C C . THR A 1 116 ? -5.729 -0.622 5.121 1.00 87.56 116 THR A C 1
ATOM 974 O O . THR A 1 116 ? -6.162 -0.477 6.265 1.00 87.56 116 THR A O 1
ATOM 977 N N . GLY A 1 117 ? -6.127 0.157 4.107 1.00 86.31 117 GLY A N 1
ATOM 978 C CA . GLY A 1 117 ? -7.093 1.250 4.257 1.00 86.31 117 GLY A CA 1
ATOM 979 C C . GLY A 1 117 ? -8.459 0.768 4.749 1.00 86.31 117 GLY A C 1
ATOM 980 O O . GLY A 1 117 ? -9.017 1.338 5.694 1.00 86.31 117 GLY A O 1
ATOM 981 N N . ASN A 1 118 ? -8.971 -0.321 4.169 1.00 83.62 118 ASN A N 1
ATOM 982 C CA . ASN A 1 118 ? -10.218 -0.940 4.614 1.00 83.62 118 ASN A CA 1
ATOM 983 C C . ASN A 1 118 ? -10.083 -1.506 6.032 1.00 83.62 118 ASN A C 1
ATOM 985 O O . ASN A 1 118 ? -10.935 -1.231 6.875 1.00 83.62 118 ASN A O 1
A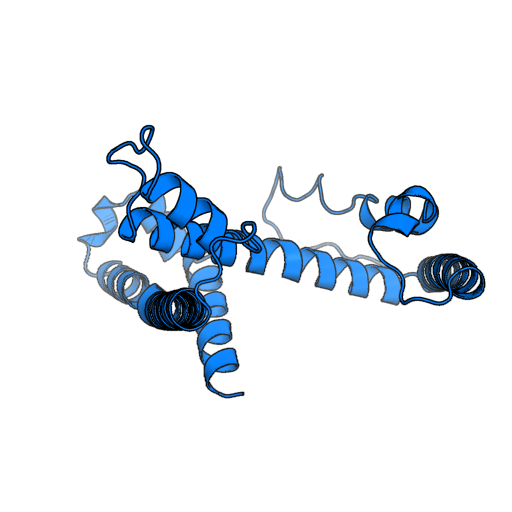TOM 989 N N . THR A 1 119 ? -8.996 -2.226 6.323 1.00 86.50 119 THR A N 1
ATOM 990 C CA . THR A 1 119 ? -8.742 -2.805 7.655 1.00 86.50 119 THR A CA 1
ATOM 991 C C . THR A 1 119 ? -8.754 -1.730 8.741 1.00 86.50 119 THR A C 1
ATOM 993 O O . THR A 1 119 ? -9.456 -1.868 9.742 1.00 86.50 119 THR A O 1
ATOM 996 N N . LEU A 1 120 ? -8.049 -0.615 8.523 1.00 89.50 120 LEU A N 1
ATOM 997 C CA . LEU A 1 120 ? -8.031 0.513 9.456 1.00 89.50 120 LEU A CA 1
ATOM 998 C C . LEU A 1 120 ? -9.408 1.165 9.605 1.00 89.50 120 LEU A C 1
ATOM 1000 O O . LEU A 1 120 ? -9.819 1.470 10.722 1.00 89.50 120 LEU A O 1
ATOM 1004 N N . SER A 1 121 ? -10.142 1.346 8.504 1.00 88.12 121 SER A N 1
ATOM 1005 C CA . SER A 1 121 ? -11.483 1.943 8.536 1.00 88.12 121 SER A CA 1
ATOM 1006 C C . SER A 1 121 ? -12.457 1.109 9.372 1.00 88.12 121 SER A C 1
ATOM 1008 O O . SER A 1 121 ? -13.180 1.652 10.208 1.00 88.12 121 SER A O 1
ATOM 1010 N N . PHE A 1 122 ? -12.446 -0.215 9.201 1.00 85.50 122 PHE A N 1
ATOM 1011 C CA . PHE A 1 122 ? -13.267 -1.127 9.997 1.00 85.50 122 PHE A CA 1
ATOM 1012 C C . PHE A 1 122 ? -12.815 -1.213 11.449 1.00 85.50 122 PHE A C 1
ATOM 1014 O O . PHE A 1 122 ? -13.668 -1.235 12.334 1.00 85.50 122 PHE A O 1
ATOM 1021 N N . LEU A 1 123 ? -11.505 -1.225 11.706 1.00 89.25 123 LEU A N 1
ATOM 1022 C CA . LEU A 1 123 ? -10.975 -1.200 13.066 1.00 89.25 123 LEU A CA 1
ATOM 1023 C C . LEU A 1 123 ? -11.473 0.043 13.809 1.00 89.25 123 LEU A C 1
ATOM 1025 O O . LEU A 1 123 ? -12.025 -0.076 14.899 1.00 89.25 123 LEU A O 1
ATOM 1029 N N . VAL A 1 124 ? -11.357 1.225 13.197 1.00 91.19 124 VAL A N 1
ATOM 1030 C CA . VAL A 1 124 ? -11.863 2.476 13.779 1.00 91.19 124 VAL A CA 1
ATOM 1031 C C . VAL A 1 124 ? -13.374 2.405 13.996 1.00 91.19 124 VAL A C 1
ATOM 1033 O O . VAL A 1 124 ? -13.841 2.734 15.083 1.00 91.19 124 VAL A O 1
ATOM 1036 N N . LEU A 1 125 ? -14.143 1.927 13.013 1.00 90.00 125 LEU A N 1
ATOM 1037 C CA . LEU A 1 125 ? -15.592 1.758 13.153 1.00 90.00 125 LEU A CA 1
ATOM 1038 C C . LEU A 1 125 ? -15.954 0.836 14.327 1.00 90.00 125 LEU A C 1
ATOM 1040 O O . LEU A 1 125 ? -16.831 1.162 15.121 1.00 90.00 125 LEU A O 1
ATOM 1044 N N . TYR A 1 126 ? -15.269 -0.296 14.461 1.00 87.31 126 TYR A N 1
ATOM 1045 C CA . TYR A 1 126 ? -15.490 -1.252 15.542 1.00 87.31 126 TYR A CA 1
ATOM 1046 C C . TYR A 1 126 ? -15.197 -0.641 16.919 1.00 87.31 126 TYR A C 1
ATOM 1048 O O . TYR A 1 126 ? -15.992 -0.811 17.844 1.00 87.31 126 TYR A O 1
ATOM 1056 N N . LEU A 1 127 ? -14.108 0.125 17.045 1.00 90.56 127 LEU A N 1
ATOM 1057 C CA . LEU A 1 127 ? -13.775 0.835 18.283 1.00 90.56 127 LEU A CA 1
ATOM 1058 C C . LEU A 1 127 ? -14.813 1.913 18.627 1.00 90.56 127 LEU A C 1
ATOM 1060 O O . LEU A 1 127 ? -15.181 2.051 19.790 1.00 90.56 127 LEU A O 1
ATOM 1064 N N . LEU A 1 128 ? -15.339 2.627 17.626 1.00 91.56 128 LEU A N 1
ATOM 1065 C CA . LEU A 1 128 ? -16.403 3.613 17.833 1.00 91.56 128 LEU A CA 1
ATOM 1066 C C . LEU A 1 128 ? -17.707 2.969 18.329 1.00 91.56 128 LEU A C 1
ATOM 1068 O O . LEU A 1 128 ? -18.393 3.565 19.162 1.00 91.56 128 LEU A O 1
ATOM 1072 N N . LEU A 1 129 ? -18.037 1.767 17.843 1.00 91.38 129 LEU A N 1
ATOM 1073 C CA . LEU A 1 129 ? -19.262 1.041 18.193 1.00 91.38 129 LEU A CA 1
ATOM 1074 C C . LEU A 1 129 ? -19.205 0.356 19.568 1.00 91.38 129 LEU A C 1
ATOM 1076 O O . LEU A 1 129 ? -20.220 0.337 20.263 1.00 91.38 129 LEU A O 1
ATOM 1080 N N . ASP A 1 130 ? -18.055 -0.187 19.988 1.00 91.00 130 ASP A N 1
ATOM 1081 C CA . ASP A 1 130 ? -17.879 -0.753 21.336 1.00 91.00 130 ASP A CA 1
ATOM 1082 C C . ASP A 1 130 ? -16.818 0.010 22.135 1.00 91.00 130 ASP A C 1
ATOM 1084 O O . ASP A 1 130 ? -15.648 -0.374 22.229 1.00 91.00 130 ASP A O 1
ATOM 1088 N N . GLN A 1 131 ? -17.280 1.065 22.806 1.00 94.25 131 GLN A N 1
ATOM 1089 C CA . GLN A 1 131 ? -16.459 1.900 23.682 1.00 94.25 131 GLN A CA 1
ATOM 1090 C C . GLN A 1 131 ? -15.755 1.106 24.793 1.00 94.25 131 GLN A C 1
ATOM 1092 O O . GLN A 1 131 ? -14.670 1.481 25.224 1.00 94.25 131 GLN A O 1
ATOM 1097 N N . ARG A 1 132 ? -16.303 -0.035 25.237 1.00 94.69 132 ARG A N 1
ATOM 1098 C CA . ARG A 1 132 ? -15.641 -0.867 26.258 1.00 94.69 132 ARG A CA 1
ATOM 1099 C C . ARG A 1 132 ? -14.396 -1.534 25.691 1.00 94.69 132 ARG A C 1
ATOM 1101 O O . ARG A 1 132 ? -13.414 -1.705 26.411 1.00 94.69 132 ARG A O 1
ATOM 1108 N N . VAL A 1 133 ? -14.442 -1.942 24.422 1.00 92.81 133 VAL A N 1
ATOM 1109 C CA . VAL A 1 133 ? -13.279 -2.503 23.731 1.00 92.81 133 VAL A CA 1
ATOM 1110 C C . VAL A 1 133 ? -12.236 -1.417 23.513 1.00 92.81 133 VAL A C 1
ATOM 1112 O O . VAL A 1 133 ? -11.070 -1.659 23.819 1.00 92.81 133 VAL A O 1
ATOM 1115 N N . GLN A 1 134 ? -12.659 -0.226 23.079 1.00 94.69 134 GLN A N 1
ATOM 1116 C CA . GLN A 1 134 ? -11.779 0.931 22.922 1.00 94.69 134 GLN A CA 1
ATOM 1117 C C . GLN A 1 134 ? -11.059 1.290 24.227 1.00 94.69 134 GLN A C 1
ATOM 1119 O O . GLN A 1 134 ? -9.833 1.346 24.229 1.00 94.69 134 GLN A O 1
ATOM 1124 N N . SER A 1 135 ? -11.779 1.451 25.342 1.00 95.81 135 SER A N 1
ATOM 1125 C CA . SER A 1 135 ? -11.163 1.802 26.630 1.00 95.81 135 SER A CA 1
ATOM 1126 C C . SER A 1 135 ? -10.192 0.735 27.134 1.00 95.81 135 SER A C 1
ATOM 1128 O O . SER A 1 135 ? -9.146 1.070 27.677 1.00 95.81 135 SER A O 1
ATOM 1130 N N . LYS A 1 136 ? -10.504 -0.555 26.947 1.00 94.69 136 LYS A N 1
ATOM 1131 C CA . LYS A 1 136 ? -9.592 -1.646 27.334 1.00 94.69 136 LYS A CA 1
ATOM 1132 C C . LYS A 1 136 ? -8.318 -1.667 26.496 1.00 94.69 136 LYS A C 1
ATOM 1134 O O . LYS A 1 136 ? -7.248 -1.902 27.043 1.00 94.69 136 LYS A O 1
ATOM 1139 N N . LEU A 1 137 ? -8.442 -1.437 25.190 1.00 93.38 137 LEU A N 1
ATOM 1140 C CA . LEU A 1 137 ? -7.302 -1.372 24.280 1.00 93.38 137 LEU A CA 1
ATOM 1141 C C . LEU A 1 137 ? -6.416 -0.172 24.621 1.00 93.38 137 LEU A C 1
ATOM 1143 O O . LEU A 1 137 ? -5.212 -0.335 24.759 1.00 93.38 137 LEU A O 1
ATOM 1147 N N . GLN A 1 138 ? -7.012 1.004 24.827 1.00 93.19 138 GLN A N 1
ATOM 1148 C CA . GLN A 1 138 ? -6.287 2.207 25.244 1.00 93.19 138 GLN A CA 1
ATOM 1149 C C . GLN A 1 138 ? -5.557 1.992 26.569 1.00 93.19 138 GLN A C 1
ATOM 1151 O O . GLN A 1 138 ? -4.360 2.222 26.625 1.00 93.19 138 GLN A O 1
ATOM 1156 N N . ALA A 1 139 ? -6.225 1.436 27.585 1.00 93.81 139 ALA A N 1
ATOM 1157 C CA . ALA A 1 139 ? -5.584 1.141 28.863 1.00 93.81 139 ALA A CA 1
ATOM 1158 C C . ALA A 1 139 ? -4.406 0.157 28.729 1.00 93.81 139 ALA A C 1
ATOM 1160 O O . ALA A 1 139 ? -3.401 0.311 29.415 1.00 93.81 139 ALA A O 1
ATOM 1161 N N . GLU A 1 140 ? -4.500 -0.861 27.865 1.00 92.62 140 GLU A N 1
ATOM 1162 C CA . GLU A 1 140 ? -3.357 -1.742 27.589 1.00 92.62 140 GLU A CA 1
ATOM 1163 C C . GLU A 1 140 ? -2.192 -0.969 26.958 1.00 92.62 140 GLU A C 1
ATOM 1165 O O . GLU A 1 140 ? -1.056 -1.124 27.401 1.00 92.62 140 GLU A O 1
ATOM 1170 N N . LEU A 1 141 ? -2.465 -0.126 25.958 1.00 91.12 141 LEU A N 1
ATOM 1171 C CA . LEU A 1 141 ? -1.433 0.672 25.299 1.00 91.12 141 LEU A CA 1
ATOM 1172 C C . LEU A 1 141 ? -0.803 1.697 26.248 1.00 91.12 141 LEU A C 1
ATOM 1174 O O . LEU A 1 141 ? 0.417 1.809 26.265 1.00 91.12 141 LEU A O 1
ATOM 1178 N N . ASP A 1 142 ? -1.597 2.384 27.068 1.00 90.25 142 ASP A N 1
ATOM 1179 C CA . ASP A 1 142 ? -1.111 3.361 28.047 1.00 90.25 142 ASP A CA 1
ATOM 1180 C C . ASP A 1 142 ? -0.168 2.694 29.063 1.00 90.25 142 ASP A C 1
ATOM 1182 O O . ASP A 1 142 ? 0.930 3.190 29.307 1.00 90.25 142 ASP A O 1
ATOM 1186 N N . ASN A 1 143 ? -0.525 1.505 29.565 1.00 88.50 143 ASN A N 1
ATOM 1187 C CA . ASN A 1 143 ? 0.346 0.724 30.452 1.00 88.50 143 ASN A CA 1
ATOM 1188 C C . ASN A 1 143 ? 1.670 0.315 29.779 1.00 88.50 143 ASN A C 1
ATOM 1190 O O . ASN A 1 143 ? 2.706 0.243 30.440 1.00 88.50 143 ASN A O 1
ATOM 1194 N N . LEU A 1 144 ? 1.653 0.021 28.474 1.00 87.44 144 LEU A N 1
ATOM 1195 C CA . LEU A 1 144 ? 2.869 -0.299 27.718 1.00 87.44 144 LEU A CA 1
ATOM 1196 C C . LEU 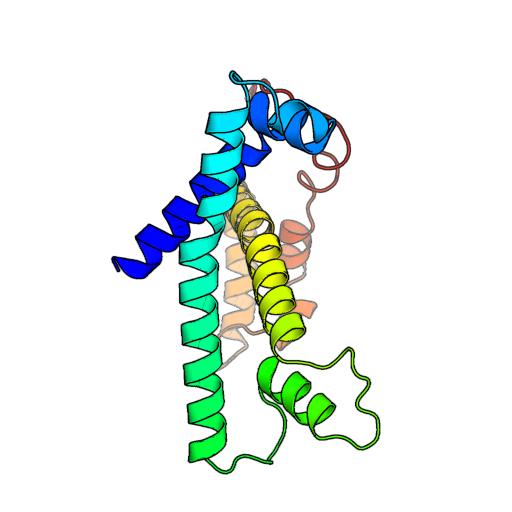A 1 144 ? 3.745 0.941 27.485 1.00 87.44 144 LEU A C 1
ATOM 1198 O O . LEU A 1 144 ? 4.969 0.820 27.483 1.00 87.44 144 LEU A O 1
ATOM 1202 N N . VAL A 1 145 ? 3.134 2.119 27.318 1.00 83.12 145 VAL A N 1
ATOM 1203 C CA . VAL A 1 145 ? 3.837 3.405 27.174 1.00 83.12 145 VAL A CA 1
ATOM 1204 C C . VAL A 1 145 ? 4.492 3.822 28.484 1.00 83.12 145 VAL A C 1
ATOM 1206 O O . VAL A 1 145 ? 5.646 4.229 28.468 1.00 83.12 145 VAL A O 1
ATOM 1209 N N . GLU A 1 146 ? 3.814 3.684 29.625 1.00 78.12 146 GLU A N 1
ATOM 1210 C CA . GLU A 1 146 ? 4.390 4.042 30.932 1.00 78.12 146 GLU A CA 1
ATOM 1211 C C . GLU A 1 146 ? 5.668 3.245 31.262 1.00 78.12 146 GLU A C 1
ATOM 1213 O O . GLU A 1 146 ? 6.510 3.709 32.031 1.00 78.12 146 GLU A O 1
ATOM 1218 N N . GLY A 1 147 ? 5.847 2.069 30.650 1.00 65.44 147 GLY A N 1
ATOM 1219 C CA . GLY A 1 147 ? 7.051 1.244 30.762 1.00 65.44 147 GLY A CA 1
ATOM 1220 C C . GLY A 1 147 ? 8.133 1.494 29.701 1.00 65.44 147 GLY A C 1
ATOM 1221 O O . GLY A 1 147 ? 9.139 0.784 29.715 1.00 65.44 147 GLY A O 1
ATOM 1222 N N . CYS A 1 148 ? 7.947 2.437 28.771 1.00 64.12 148 CYS A N 1
ATOM 1223 C CA . CYS A 1 148 ? 8.859 2.699 27.653 1.00 64.12 148 CYS A CA 1
ATOM 1224 C C . CYS A 1 148 ? 9.198 4.193 27.529 1.00 64.12 148 CYS A C 1
ATOM 1226 O O . CYS A 1 148 ? 8.319 5.038 27.423 1.00 64.12 148 CYS A O 1
ATOM 1228 N N . GLU A 1 149 ? 10.491 4.524 27.464 1.00 66.12 149 GLU A N 1
ATOM 1229 C CA . GLU A 1 149 ? 10.943 5.900 27.182 1.00 66.12 149 GLU A CA 1
ATOM 1230 C C . GLU A 1 149 ? 10.715 6.313 25.709 1.00 66.12 149 GLU A C 1
ATOM 1232 O O . GLU A 1 149 ? 10.768 7.497 25.378 1.00 66.12 149 GLU A O 1
ATOM 1237 N N . GLU A 1 150 ? 10.426 5.350 24.825 1.00 68.06 150 GLU A N 1
ATOM 1238 C CA . GLU A 1 150 ? 10.150 5.553 23.398 1.00 68.06 150 GLU A CA 1
ATOM 1239 C C . GLU A 1 150 ? 8.668 5.347 23.037 1.00 68.06 150 GLU A C 1
ATOM 1241 O O . GLU A 1 150 ? 7.908 4.677 23.737 1.00 68.06 150 GLU A O 1
ATOM 1246 N N . LEU A 1 151 ? 8.272 5.895 21.881 1.00 73.50 151 LEU A N 1
ATOM 1247 C CA . LEU A 1 151 ? 6.998 5.589 21.223 1.00 73.50 151 LEU A CA 1
ATOM 1248 C C . LEU A 1 151 ? 6.833 4.070 21.041 1.00 73.50 151 LEU A C 1
ATOM 1250 O O . LEU A 1 151 ? 7.790 3.378 20.696 1.00 73.50 151 LEU A O 1
ATOM 1254 N N . ILE A 1 152 ? 5.603 3.563 21.210 1.00 79.38 152 ILE A N 1
ATOM 1255 C CA . ILE A 1 152 ? 5.283 2.142 20.997 1.00 79.38 152 ILE A CA 1
ATOM 1256 C C . ILE A 1 152 ? 5.751 1.715 19.601 1.00 79.38 152 ILE A C 1
ATOM 1258 O O . ILE A 1 152 ? 5.323 2.275 18.589 1.00 79.38 152 ILE A O 1
ATOM 1262 N N . GLY A 1 153 ? 6.604 0.695 19.558 1.00 80.75 153 GLY A N 1
ATOM 1263 C CA . GLY A 1 153 ? 7.148 0.113 18.343 1.00 80.75 153 GLY A CA 1
ATOM 1264 C C . GLY A 1 153 ? 6.781 -1.361 18.183 1.00 80.75 153 GLY A C 1
ATOM 1265 O O . GLY A 1 153 ? 5.951 -1.930 18.895 1.00 80.75 153 GLY A O 1
ATOM 1266 N N . LEU A 1 154 ? 7.427 -2.017 17.219 1.00 85.31 154 LEU A N 1
ATOM 1267 C CA . LEU A 1 154 ? 7.202 -3.441 16.952 1.00 85.31 154 LEU A CA 1
ATOM 1268 C C . LEU A 1 154 ? 7.727 -4.354 18.071 1.00 85.31 154 LEU A C 1
ATOM 1270 O O . LEU A 1 154 ? 7.240 -5.475 18.211 1.00 85.31 154 LEU A O 1
ATOM 1274 N N . SER A 1 155 ? 8.679 -3.890 18.883 1.00 85.56 155 SER A N 1
ATOM 1275 C CA . SER A 1 155 ? 9.252 -4.653 19.999 1.00 85.56 155 SER A CA 1
ATOM 1276 C C . SER A 1 155 ? 8.247 -4.905 21.125 1.00 85.56 155 SER A C 1
ATOM 1278 O O . SER A 1 155 ? 8.314 -5.951 21.768 1.00 85.56 155 SER A O 1
ATOM 1280 N N . GLN A 1 156 ? 7.279 -4.008 21.331 1.00 84.38 156 GLN A N 1
ATOM 1281 C CA . GLN A 1 156 ? 6.212 -4.171 22.324 1.00 84.38 156 GLN A CA 1
ATOM 1282 C C . GLN A 1 156 ? 5.021 -4.989 21.796 1.00 84.38 156 GLN A C 1
ATOM 1284 O O . GLN A 1 156 ? 4.158 -5.391 22.578 1.00 84.38 156 GLN A O 1
ATOM 1289 N N . ARG A 1 157 ? 4.972 -5.317 20.493 1.00 87.00 157 ARG A N 1
ATOM 1290 C CA . ARG A 1 157 ? 3.877 -6.109 19.902 1.00 87.00 157 ARG A CA 1
ATOM 1291 C C . ARG A 1 157 ? 3.594 -7.421 20.649 1.00 87.00 157 ARG A C 1
ATOM 1293 O O . ARG A 1 157 ? 2.416 -7.699 20.850 1.00 87.00 157 ARG A O 1
ATOM 1300 N N . PRO A 1 158 ? 4.582 -8.228 21.090 1.00 89.06 158 PRO A N 1
ATOM 1301 C CA . PRO A 1 158 ? 4.308 -9.466 21.829 1.00 89.06 158 PRO A CA 1
ATOM 1302 C C . PRO A 1 158 ? 3.638 -9.247 23.193 1.00 89.06 158 PRO A C 1
ATOM 1304 O O . PRO A 1 158 ? 3.035 -10.169 23.730 1.00 89.06 158 PRO A O 1
ATOM 1307 N N . GLN A 1 159 ? 3.757 -8.046 23.761 1.00 89.19 159 GLN A N 1
ATOM 1308 C CA . GLN A 1 159 ? 3.211 -7.696 25.074 1.00 89.19 159 GLN A CA 1
ATOM 1309 C C . GLN A 1 159 ? 1.774 -7.154 24.962 1.00 89.19 159 GLN A C 1
ATOM 1311 O O . GLN A 1 159 ? 0.991 -7.293 25.899 1.00 89.19 159 GLN A O 1
ATOM 1316 N N . ALA A 1 160 ? 1.403 -6.611 23.798 1.00 89.94 160 ALA A N 1
ATOM 1317 C CA . ALA A 1 160 ? 0.081 -6.062 23.491 1.00 89.94 160 ALA A CA 1
ATOM 1318 C C . ALA A 1 160 ? -0.953 -7.161 23.160 1.00 89.94 160 ALA A C 1
ATOM 1320 O O . ALA A 1 160 ? -1.478 -7.250 22.045 1.00 89.94 160 ALA A O 1
ATOM 1321 N N . ASN A 1 161 ? -1.202 -8.064 24.109 1.00 92.38 161 ASN A N 1
ATOM 1322 C CA . ASN A 1 161 ? -2.027 -9.260 23.916 1.00 92.38 161 ASN A CA 1
ATOM 1323 C C . ASN A 1 161 ? -3.476 -8.937 23.526 1.00 92.38 161 ASN A C 1
ATOM 1325 O O . ASN A 1 161 ? -4.015 -9.548 22.601 1.00 92.38 161 ASN A O 1
ATOM 1329 N N . TYR A 1 162 ? -4.113 -7.984 24.206 1.00 91.94 162 TYR A N 1
ATOM 1330 C CA . TYR A 1 162 ? -5.491 -7.583 23.940 1.00 91.94 162 TYR A CA 1
ATOM 1331 C C . TYR A 1 162 ? -5.604 -6.825 22.618 1.00 91.94 162 TYR A C 1
ATOM 1333 O O . TYR A 1 162 ? -6.499 -7.106 21.824 1.00 91.94 162 TYR A O 1
ATOM 1341 N N . THR A 1 163 ? -4.667 -5.927 22.330 1.00 91.44 163 THR A N 1
ATOM 1342 C CA . THR A 1 163 ? -4.577 -5.197 21.062 1.00 91.44 163 THR A CA 1
ATOM 1343 C C . THR A 1 163 ? -4.410 -6.164 19.895 1.00 91.44 163 THR A C 1
ATOM 1345 O O . THR A 1 163 ? -5.167 -6.088 18.929 1.00 91.44 163 THR A O 1
ATOM 1348 N N . ASN A 1 164 ? -3.502 -7.141 20.001 1.00 90.50 164 ASN A N 1
ATOM 1349 C CA . ASN A 1 164 ? -3.365 -8.205 19.005 1.00 90.50 164 ASN A CA 1
ATOM 1350 C C . ASN A 1 164 ? -4.654 -9.017 18.874 1.00 90.50 164 ASN A C 1
ATOM 1352 O O . ASN A 1 164 ? -5.067 -9.315 17.761 1.00 90.50 164 ASN A O 1
ATOM 1356 N N . ALA A 1 165 ? -5.313 -9.361 19.982 1.00 90.62 165 ALA A N 1
ATOM 1357 C CA . ALA A 1 165 ? -6.575 -10.089 19.942 1.00 90.62 165 ALA A CA 1
ATOM 1358 C C . ALA A 1 165 ? -7.700 -9.284 19.277 1.00 90.62 165 ALA A C 1
ATOM 1360 O O . ALA A 1 165 ? -8.548 -9.890 18.635 1.00 90.62 165 ALA A O 1
ATOM 1361 N N . VAL A 1 166 ? -7.715 -7.953 19.413 1.00 89.06 166 VAL A N 1
ATOM 1362 C CA . VAL A 1 166 ? -8.673 -7.051 18.754 1.00 89.06 166 VAL A CA 1
ATOM 1363 C C . VAL A 1 166 ? -8.371 -6.913 17.265 1.00 89.06 166 VAL A C 1
ATOM 1365 O O . VAL A 1 166 ? -9.289 -7.030 16.461 1.00 89.06 166 VAL A O 1
ATOM 1368 N N . ILE A 1 167 ? -7.104 -6.715 16.893 1.00 87.25 167 ILE A N 1
ATOM 1369 C CA . ILE A 1 167 ? -6.671 -6.635 15.489 1.00 87.25 167 ILE A CA 1
ATOM 1370 C C . ILE A 1 167 ? -6.925 -7.964 14.770 1.00 87.25 167 ILE A C 1
ATOM 1372 O O . ILE A 1 167 ? -7.411 -7.971 13.645 1.00 87.25 167 ILE A O 1
ATOM 1376 N N . ASN A 1 168 ? -6.637 -9.084 15.435 1.00 84.06 168 ASN A N 1
ATOM 1377 C CA . ASN A 1 168 ? -6.896 -10.429 14.923 1.00 84.06 168 ASN A CA 1
ATOM 1378 C C . ASN A 1 168 ? -8.359 -10.858 15.106 1.00 84.06 168 ASN A C 1
ATOM 1380 O O . ASN A 1 168 ? -8.722 -11.956 14.687 1.00 84.06 168 ASN A O 1
ATOM 1384 N N . ARG A 1 169 ? -9.199 -10.063 15.787 1.00 69.25 169 ARG A N 1
ATOM 1385 C CA . ARG A 1 169 ? -10.600 -10.428 15.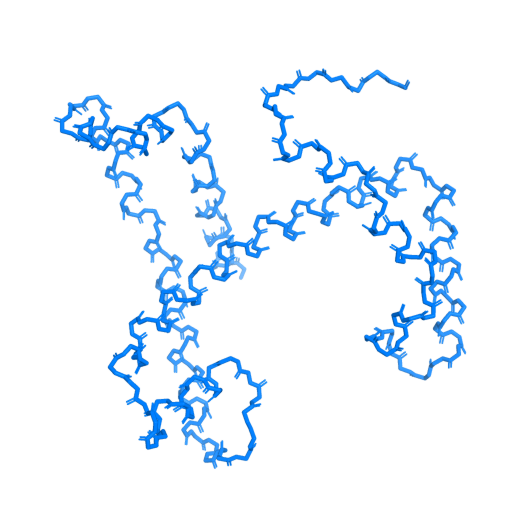991 1.00 69.25 169 ARG A CA 1
ATOM 1386 C C . ARG A 1 169 ? -11.301 -10.302 14.652 1.00 69.25 169 ARG A C 1
ATOM 1388 O O . ARG A 1 169 ? -11.438 -9.208 14.118 1.00 69.25 169 ARG A O 1
ATOM 1395 N N . ASP A 1 170 ? -11.784 -11.427 14.153 1.00 55.69 170 ASP A N 1
ATOM 1396 C CA . ASP A 1 170 ? -12.503 -11.484 12.894 1.00 55.69 170 ASP A CA 1
ATOM 1397 C C . ASP A 1 170 ? -13.962 -11.060 13.025 1.00 55.69 170 ASP A C 1
ATOM 1399 O O . ASP A 1 170 ? -14.793 -11.771 13.592 1.00 55.69 170 ASP A O 1
ATOM 1403 N N . PRO A 1 171 ? -14.300 -9.938 12.385 1.00 54.12 171 PRO A N 1
ATOM 1404 C CA . PRO A 1 171 ? -15.388 -9.917 11.413 1.00 54.12 171 PRO A CA 1
ATOM 1405 C C . PRO A 1 171 ? -14.871 -10.014 9.959 1.00 54.12 171 PRO A C 1
ATOM 1407 O O . PRO A 1 171 ? -15.666 -10.073 9.020 1.00 54.12 171 PRO A O 1
ATOM 1410 N N . PHE A 1 172 ? -13.546 -10.006 9.761 1.00 54.19 172 PHE A N 1
ATOM 1411 C CA . PHE A 1 172 ? -12.881 -9.734 8.482 1.00 54.19 172 PHE A CA 1
ATOM 1412 C C . PHE A 1 172 ? -12.580 -10.994 7.637 1.00 54.19 172 PHE A C 1
ATOM 1414 O O . PHE A 1 172 ? -12.920 -11.020 6.456 1.00 54.19 172 PHE A O 1
ATOM 1421 N N . ILE A 1 173 ? -12.030 -12.079 8.198 1.00 46.09 173 ILE A N 1
ATOM 1422 C CA . ILE A 1 173 ? -11.586 -13.261 7.420 1.00 46.09 173 ILE A CA 1
ATOM 1423 C C . ILE A 1 173 ? -12.750 -14.120 6.890 1.00 46.09 173 ILE A C 1
ATOM 1425 O O . ILE A 1 173 ? -12.632 -14.732 5.826 1.00 46.09 173 ILE A O 1
ATOM 1429 N N . LEU A 1 174 ? -13.910 -14.137 7.555 1.00 42.12 174 LEU A N 1
ATOM 1430 C CA . LEU A 1 174 ? -15.070 -14.907 7.072 1.00 42.12 174 LEU A CA 1
ATOM 1431 C C . LEU A 1 174 ? -15.829 -14.228 5.919 1.00 42.12 174 LEU A C 1
ATOM 1433 O O . LEU A 1 174 ? -16.490 -14.919 5.151 1.00 42.12 174 LEU A O 1
ATOM 1437 N N . SER A 1 175 ? -15.747 -12.901 5.772 1.00 46.47 175 SER A N 1
ATOM 1438 C CA . SER A 1 175 ? -16.553 -12.166 4.781 1.00 46.47 175 SER A CA 1
ATOM 1439 C C . SER A 1 175 ? -15.858 -11.964 3.431 1.00 46.47 175 SER A C 1
ATOM 1441 O O . SER A 1 175 ? -16.535 -11.824 2.416 1.00 46.47 175 SER A O 1
ATOM 1443 N N . LEU A 1 176 ? -14.523 -12.015 3.372 1.00 45.91 176 LEU A N 1
ATOM 1444 C CA . LEU A 1 176 ? -13.778 -11.847 2.116 1.00 45.91 176 LEU A CA 1
ATOM 1445 C C . LEU A 1 176 ? -13.646 -13.129 1.281 1.00 45.91 176 LEU A C 1
ATOM 1447 O O . LEU A 1 176 ? -13.284 -13.049 0.110 1.00 45.91 176 LEU A O 1
ATOM 1451 N N . SER A 1 177 ? -13.970 -14.301 1.837 1.00 43.25 177 SER A N 1
ATOM 1452 C CA . SER A 1 177 ? -13.927 -15.564 1.088 1.00 43.25 177 SER A CA 1
ATOM 1453 C C . SER A 1 177 ? -15.262 -15.948 0.437 1.00 43.25 177 SER A C 1
ATOM 1455 O O . SER A 1 177 ? -15.237 -16.667 -0.558 1.00 43.25 177 SER A O 1
ATOM 1457 N N . PHE A 1 178 ? -16.416 -15.444 0.898 1.00 39.91 178 PHE A N 1
ATOM 1458 C CA . PHE A 1 178 ? -17.719 -15.769 0.303 1.00 39.91 178 PHE A CA 1
ATOM 1459 C C . PHE A 1 178 ? -18.762 -14.639 0.477 1.00 39.91 178 PHE A C 1
ATOM 1461 O O . PHE A 1 178 ? -19.214 -14.370 1.583 1.00 39.91 178 PHE A O 1
ATOM 1468 N N . TYR A 1 179 ? -19.219 -14.107 -0.666 1.00 32.34 179 TYR A N 1
ATOM 1469 C CA . TYR A 1 179 ? -20.419 -13.287 -0.948 1.00 32.34 179 TYR A CA 1
ATOM 1470 C C . TYR A 1 179 ? -20.323 -11.749 -1.042 1.00 32.34 179 TYR A C 1
ATOM 1472 O O . TYR A 1 179 ? -20.005 -11.067 -0.073 1.00 32.34 179 TYR A O 1
ATOM 1480 N N . PRO A 1 180 ? -20.784 -11.173 -2.178 1.00 46.59 180 PRO A N 1
ATOM 1481 C CA . PRO A 1 180 ? -21.128 -9.766 -2.292 1.00 46.59 180 PRO A CA 1
ATOM 1482 C C . PRO A 1 180 ? -22.640 -9.581 -2.091 1.00 46.59 180 PRO A C 1
ATOM 1484 O O . PRO A 1 180 ? -23.381 -9.806 -3.037 1.00 46.59 180 PRO A O 1
ATOM 1487 N N . TYR A 1 181 ? -23.129 -9.135 -0.930 1.00 40.72 181 TYR A N 1
ATOM 1488 C CA . TYR A 1 181 ? -24.425 -8.432 -0.867 1.00 40.72 181 TYR A CA 1
ATOM 1489 C C . TYR A 1 181 ? -24.498 -7.427 0.297 1.00 40.72 181 TYR A C 1
ATOM 1491 O O . TYR A 1 181 ? -23.939 -7.678 1.365 1.00 40.72 181 TYR A O 1
ATOM 1499 N N . PRO A 1 182 ? -25.195 -6.286 0.100 1.00 53.59 182 PRO A N 1
ATOM 1500 C CA . PRO A 1 182 ? -25.522 -5.332 1.147 1.00 53.59 182 PRO A CA 1
ATOM 1501 C C . PRO A 1 182 ? -26.733 -5.845 1.945 1.00 53.59 182 PRO A C 1
ATOM 1503 O O . PRO A 1 182 ? -27.467 -6.701 1.465 1.00 53.59 182 PRO A O 1
ATOM 1506 N N . PHE A 1 183 ? -26.975 -5.250 3.115 1.00 38.62 183 PHE A N 1
ATOM 1507 C CA . PHE A 1 183 ? -28.014 -5.583 4.107 1.00 38.62 183 PHE A CA 1
ATOM 1508 C C . PHE A 1 183 ? -27.627 -6.647 5.140 1.00 38.62 183 PHE A C 1
ATOM 1510 O O . PHE A 1 183 ? -27.931 -7.821 4.984 1.00 38.62 183 PHE A O 1
ATOM 1517 N N . ALA A 1 184 ? -27.078 -6.187 6.268 1.00 31.47 184 ALA A N 1
ATOM 1518 C CA . ALA A 1 184 ? -27.690 -6.381 7.589 1.00 31.47 184 ALA A CA 1
ATOM 1519 C C . ALA A 1 184 ? -26.795 -5.778 8.685 1.00 31.47 184 ALA A C 1
ATOM 1521 O O . ALA A 1 184 ? -26.007 -6.472 9.314 1.00 31.47 184 ALA A O 1
ATOM 1522 N N . ILE A 1 185 ? -26.965 -4.483 8.958 1.00 33.78 185 ILE A N 1
ATOM 1523 C CA . ILE A 1 185 ? -26.808 -3.981 10.325 1.00 33.78 185 ILE A CA 1
ATOM 1524 C C . ILE A 1 185 ? -28.237 -3.817 10.838 1.00 33.78 185 ILE A C 1
ATOM 1526 O O . ILE A 1 185 ? -28.902 -2.819 10.563 1.00 33.78 185 ILE A O 1
ATOM 1530 N N . LYS A 1 186 ? -28.751 -4.848 11.506 1.00 31.84 186 LYS A N 1
ATOM 1531 C CA . LYS A 1 186 ? -29.793 -4.661 12.512 1.00 31.84 186 LYS A CA 1
ATOM 1532 C C . LYS A 1 186 ? -29.077 -4.730 13.854 1.00 31.84 186 LYS A C 1
ATOM 1534 O O . LYS A 1 186 ? -28.539 -5.783 14.166 1.00 31.84 186 LYS A O 1
ATOM 1539 N N . LEU A 1 187 ? -29.054 -3.556 14.492 1.00 37.16 187 LEU A N 1
ATOM 1540 C CA . LEU A 1 187 ? -28.861 -3.234 15.913 1.00 37.16 187 LEU A CA 1
ATOM 1541 C C . LEU A 1 187 ? -28.297 -4.347 16.803 1.00 37.16 187 LEU A C 1
ATOM 1543 O O . LEU A 1 187 ? -29.012 -5.354 16.999 1.00 37.16 187 LEU A O 1
#

Secondary structure (DSSP, 8-state):
-HHHHHHHHHHHHHHHHHHSHHHHHHHH-GGGGGSHHHHHHHHHHHHTTHHHHHHHHHHHHHHHHHHHHHT--S---SHHHHHHHHHTSTT--TT-SHHHHHHHHHHHHHHHHHHHHHHHHHHHHHHHH-HHHHHHHHHHHHHHHHT-SS---GGGTTT-HHHHHHHT-SSSTTTSSS---------